Protein AF-A0A9N9YGU8-F1 (afdb_monomer_lite)

Radius of gyration: 18.92 Å; chains: 1; bounding box: 46×40×53 Å

Organism: NCBI:txid160324

Foldseek 3Di:
DAWDAWPAADPFFTWTWDDDPNDTWIKTWGLDQDQDDPPDHNQLVLLQVLQVLLVLQQVLLVPDPFFQWADQDDQDLVSLQLLSCSSPPVNVVPRPCPPPVPTDTHNHRFDAWHWPFKDKDQCQSVVVPVPHPWDWDDDPPDIGTDDHRDITMMTIIGDDDQDLDDQPLVSLLSNLSVCLRNQKAQQPPDPVQDGSSHGNRSSSIDGSPHPPRDSVRRDRDNQCPVVSSVVSD

Structure (mmCIF, N/CA/C/O backbone):
data_AF-A0A9N9YGU8-F1
#
_entry.id   AF-A0A9N9YGU8-F1
#
loop_
_atom_site.group_PDB
_atom_site.id
_atom_site.type_symbol
_atom_site.label_atom_id
_atom_site.label_alt_id
_atom_site.label_comp_id
_atom_site.label_asym_id
_atom_site.label_entity_id
_atom_site.label_seq_id
_atom_site.pdbx_PDB_ins_code
_atom_site.Cartn_x
_atom_site.Cartn_y
_atom_site.Cartn_z
_atom_site.occupancy
_atom_site.B_iso_or_equiv
_atom_site.auth_seq_id
_atom_site.auth_comp_id
_atom_site.auth_asym_id
_atom_site.auth_atom_id
_atom_site.pdbx_PDB_model_num
ATOM 1 N N . MET A 1 1 ? 15.783 -15.081 -11.469 1.00 86.12 1 MET A N 1
ATOM 2 C CA . MET A 1 1 ? 14.719 -14.145 -11.870 1.00 86.12 1 MET A CA 1
ATOM 3 C C . MET A 1 1 ? 14.849 -13.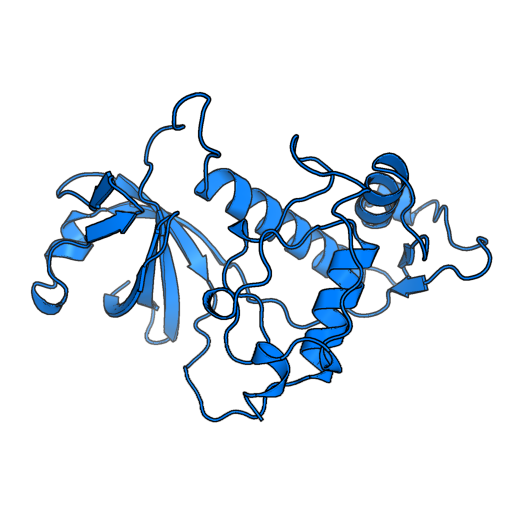941 -13.362 1.00 86.12 1 MET A C 1
ATOM 5 O O . MET A 1 1 ? 15.954 -13.651 -13.805 1.00 86.12 1 MET A O 1
ATOM 9 N N . ILE A 1 2 ? 13.769 -14.162 -14.098 1.00 88.69 2 ILE A N 1
ATOM 10 C CA . ILE A 1 2 ? 13.675 -13.976 -15.548 1.00 88.69 2 ILE A CA 1
ATOM 11 C C . ILE A 1 2 ? 12.650 -12.871 -15.780 1.00 88.69 2 ILE A C 1
ATOM 13 O O . ILE A 1 2 ? 11.591 -12.913 -15.161 1.00 88.69 2 ILE A O 1
ATOM 17 N N . PHE A 1 3 ? 12.964 -11.887 -16.616 1.00 88.38 3 PHE A N 1
ATOM 18 C CA . PHE A 1 3 ? 12.008 -10.857 -17.013 1.00 88.38 3 PHE A CA 1
ATOM 19 C C . PHE A 1 3 ? 11.116 -11.393 -18.134 1.00 88.38 3 PHE A C 1
ATOM 21 O O . PHE A 1 3 ? 11.623 -12.021 -19.056 1.00 88.38 3 PHE A O 1
ATOM 28 N N . GLU A 1 4 ? 9.802 -11.193 -18.031 1.00 88.62 4 GLU A N 1
ATOM 29 C CA . GLU A 1 4 ? 8.840 -11.737 -19.001 1.00 88.62 4 GLU A CA 1
ATOM 30 C C . GLU A 1 4 ? 8.158 -10.641 -19.823 1.00 88.62 4 GLU A C 1
ATOM 32 O O . GLU A 1 4 ? 8.126 -10.716 -21.050 1.00 88.62 4 GLU A O 1
ATOM 37 N N . GLU A 1 5 ? 7.614 -9.623 -19.155 1.00 88.94 5 GLU A N 1
ATOM 38 C CA . GLU A 1 5 ? 6.884 -8.522 -19.792 1.00 88.94 5 GLU A CA 1
ATOM 39 C C . GLU A 1 5 ? 6.964 -7.241 -18.952 1.00 88.94 5 GLU A C 1
ATOM 41 O O . GLU A 1 5 ? 7.085 -7.287 -17.727 1.00 88.94 5 GLU A O 1
ATOM 46 N N . ARG A 1 6 ? 6.863 -6.082 -19.608 1.00 89.06 6 ARG A N 1
ATOM 47 C CA . ARG A 1 6 ? 6.619 -4.795 -18.945 1.00 89.06 6 ARG A CA 1
ATOM 48 C C . ARG A 1 6 ? 5.116 -4.650 -18.731 1.00 89.06 6 ARG A C 1
ATOM 50 O O . ARG A 1 6 ? 4.361 -4.696 -19.696 1.00 89.06 6 ARG A O 1
ATOM 57 N N . LEU A 1 7 ? 4.706 -4.463 -17.481 1.00 88.75 7 LEU A N 1
ATOM 58 C CA . LEU A 1 7 ? 3.302 -4.332 -17.082 1.00 88.75 7 LEU A CA 1
ATOM 59 C C . LEU A 1 7 ? 2.819 -2.883 -17.132 1.00 88.75 7 LEU A C 1
ATOM 61 O O . LEU A 1 7 ? 1.654 -2.635 -17.421 1.00 88.75 7 LEU A O 1
ATOM 65 N N . GLY A 1 8 ? 3.711 -1.930 -16.874 1.00 87.38 8 GLY A N 1
ATOM 66 C CA . GLY A 1 8 ? 3.385 -0.511 -16.895 1.00 87.38 8 GLY A CA 1
ATOM 67 C C . GLY A 1 8 ? 4.522 0.338 -16.355 1.00 87.38 8 GLY A C 1
ATOM 68 O O . GLY A 1 8 ? 5.548 -0.177 -15.911 1.00 87.38 8 GLY A O 1
ATOM 69 N N . ASP A 1 9 ? 4.341 1.646 -16.414 1.00 87.00 9 ASP A N 1
ATOM 70 C CA . ASP A 1 9 ? 5.252 2.641 -15.869 1.00 87.00 9 ASP A CA 1
ATOM 71 C C . ASP A 1 9 ? 4.469 3.834 -15.342 1.00 87.00 9 ASP A C 1
ATOM 73 O O . ASP A 1 9 ? 3.419 4.187 -15.876 1.00 87.00 9 ASP A O 1
ATOM 77 N N . GLY A 1 10 ? 5.008 4.446 -14.296 1.00 83.75 10 GLY A N 1
ATOM 78 C CA . GLY A 1 10 ? 4.413 5.586 -13.627 1.00 83.75 10 GLY A CA 1
ATOM 79 C C . GLY A 1 10 ? 5.453 6.631 -13.247 1.00 83.75 10 GLY A C 1
ATOM 80 O O . GLY A 1 10 ? 6.594 6.637 -13.720 1.00 83.75 10 GLY A O 1
ATOM 81 N N . ILE A 1 11 ? 5.035 7.535 -12.365 1.00 85.62 11 ILE A N 1
ATOM 82 C CA . ILE A 1 11 ? 5.883 8.611 -11.838 1.00 85.62 11 ILE A CA 1
ATOM 83 C C . ILE A 1 11 ? 7.076 8.054 -11.055 1.00 85.62 11 ILE A C 1
ATOM 85 O O . ILE A 1 11 ? 8.158 8.636 -11.133 1.00 85.62 11 ILE A O 1
ATOM 89 N N . ASP A 1 12 ? 6.879 6.922 -10.380 1.00 89.44 12 ASP A N 1
ATOM 90 C CA . ASP A 1 12 ? 7.791 6.386 -9.367 1.00 89.44 12 ASP A CA 1
ATOM 91 C C . ASP A 1 12 ? 8.705 5.275 -9.888 1.00 89.44 12 ASP A C 1
ATOM 93 O O . ASP A 1 12 ? 9.880 5.195 -9.511 1.00 89.44 12 ASP A O 1
ATOM 97 N N . GLY A 1 13 ? 8.205 4.468 -10.821 1.00 91.00 13 GLY A N 1
ATOM 98 C CA . GLY A 1 13 ? 8.963 3.364 -11.384 1.00 91.00 13 GLY A CA 1
ATOM 99 C C . GLY A 1 13 ? 8.340 2.738 -12.622 1.00 91.00 13 GLY A C 1
ATOM 100 O O . GLY A 1 13 ? 7.392 3.246 -13.227 1.00 91.00 13 GLY A O 1
ATOM 101 N N . VAL A 1 14 ? 8.917 1.606 -13.004 1.00 90.69 14 VAL A N 1
ATOM 102 C CA . VAL A 1 14 ? 8.413 0.698 -14.034 1.00 90.69 14 VAL A CA 1
ATOM 103 C C . VAL A 1 14 ? 8.180 -0.669 -13.418 1.00 90.69 14 VAL A C 1
ATOM 105 O O . VAL A 1 14 ? 9.018 -1.187 -12.679 1.00 90.69 14 VAL A O 1
ATOM 108 N N . VAL A 1 15 ? 7.049 -1.275 -13.755 1.00 92.38 15 VAL A N 1
ATOM 109 C CA . VAL A 1 15 ? 6.658 -2.585 -13.252 1.00 92.38 15 VAL A CA 1
ATOM 110 C C . VAL A 1 15 ? 6.866 -3.627 -14.341 1.00 92.38 15 VAL A C 1
ATOM 112 O O . VAL A 1 15 ? 6.386 -3.490 -15.468 1.00 92.38 15 VAL A O 1
ATOM 115 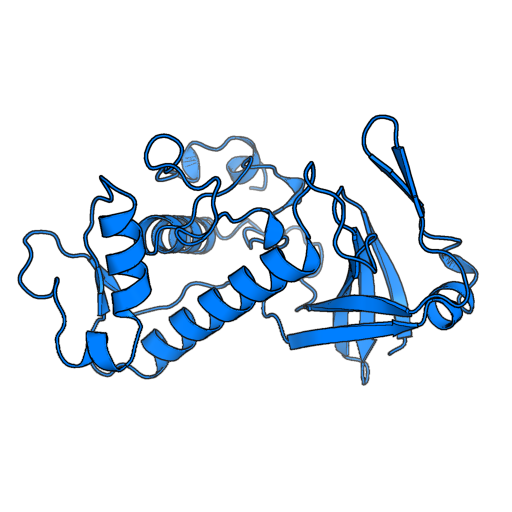N N . PHE A 1 16 ? 7.556 -4.704 -13.989 1.00 92.44 16 PHE A N 1
ATOM 116 C CA . PHE A 1 16 ? 7.763 -5.872 -14.833 1.00 92.44 16 PHE A CA 1
ATOM 117 C C . PHE A 1 16 ? 7.077 -7.086 -14.235 1.00 92.44 16 PHE A C 1
ATOM 119 O O . PHE A 1 16 ? 7.074 -7.268 -13.020 1.00 92.44 16 PHE A O 1
ATOM 126 N N . LYS A 1 17 ? 6.584 -7.983 -15.078 1.00 93.88 17 LYS A N 1
ATOM 127 C CA . LYS A 1 17 ? 6.378 -9.365 -14.672 1.00 93.88 17 LYS A CA 1
ATOM 128 C C . LYS A 1 17 ? 7.709 -10.085 -14.732 1.00 93.88 17 LYS A C 1
ATOM 130 O O . LYS A 1 17 ? 8.437 -10.009 -15.727 1.00 93.88 17 LYS A O 1
ATOM 135 N N . VAL A 1 18 ? 8.010 -10.807 -13.667 1.00 93.00 18 VAL A N 1
ATOM 136 C CA . VAL A 1 18 ? 9.206 -11.629 -13.566 1.00 93.00 18 VAL A CA 1
ATOM 137 C C . VAL A 1 18 ? 8.849 -13.022 -13.083 1.00 93.00 18 VAL A C 1
ATOM 139 O O . VAL A 1 18 ? 7.923 -13.200 -12.297 1.00 93.00 18 VAL A O 1
ATOM 142 N N . SER A 1 19 ? 9.624 -14.010 -13.505 1.00 93.81 19 SER A N 1
ATOM 143 C CA . SER A 1 19 ? 9.516 -15.380 -13.023 1.00 93.81 19 SER A CA 1
ATOM 144 C C . SER A 1 19 ? 10.679 -15.739 -12.107 1.00 93.81 19 SER A C 1
ATOM 146 O O . SER A 1 19 ? 11.858 -15.496 -12.404 1.00 93.81 19 SER A O 1
ATOM 148 N N . ILE A 1 20 ? 10.350 -16.310 -10.951 1.00 93.69 20 ILE A N 1
ATOM 149 C CA . ILE A 1 20 ? 11.303 -16.844 -9.978 1.00 93.69 20 ILE A CA 1
ATOM 150 C C . ILE A 1 20 ? 10.865 -18.273 -9.683 1.00 93.69 20 ILE A C 1
ATOM 152 O O . ILE A 1 20 ? 9.751 -18.497 -9.222 1.00 93.69 20 ILE A O 1
ATOM 156 N N . ASN A 1 21 ? 11.731 -19.249 -9.973 1.00 94.56 21 ASN A N 1
ATOM 157 C CA . ASN A 1 21 ? 11.412 -20.677 -9.845 1.00 94.56 21 ASN A CA 1
ATOM 158 C C . ASN A 1 21 ? 10.106 -21.071 -10.568 1.00 94.56 21 ASN A C 1
ATOM 160 O O . ASN A 1 21 ? 9.326 -21.867 -10.056 1.00 94.56 21 ASN A O 1
ATOM 164 N N . SER A 1 22 ? 9.874 -20.504 -11.758 1.00 93.25 22 SER A N 1
ATOM 165 C CA . SER A 1 22 ? 8.670 -20.702 -12.587 1.00 93.25 22 SER A CA 1
ATOM 166 C C . SER A 1 22 ? 7.367 -20.109 -12.031 1.00 93.25 22 SER A C 1
ATOM 168 O O . SER A 1 22 ? 6.321 -20.284 -12.650 1.00 93.25 22 SER A O 1
ATOM 170 N N . ALA A 1 23 ? 7.404 -19.399 -10.900 1.00 96.06 23 ALA A N 1
ATOM 171 C CA . ALA A 1 23 ? 6.253 -18.674 -10.369 1.00 96.06 23 ALA A CA 1
ATOM 172 C C . ALA A 1 23 ? 6.297 -17.192 -10.795 1.00 96.06 23 ALA A C 1
ATOM 174 O O . ALA A 1 23 ? 7.381 -16.597 -10.766 1.00 96.06 23 ALA A O 1
ATOM 175 N N . PRO A 1 24 ? 5.154 -16.589 -11.184 1.00 96.75 24 PRO A N 1
ATOM 176 C CA . PRO A 1 24 ? 5.096 -15.199 -11.613 1.00 96.75 24 PRO A CA 1
ATOM 177 C C . PRO A 1 24 ? 5.032 -14.233 -10.425 1.00 96.75 24 PRO A C 1
ATOM 179 O O . PRO A 1 24 ? 4.313 -14.445 -9.448 1.00 96.75 24 PRO A O 1
ATOM 182 N N . TYR A 1 25 ? 5.745 -13.124 -10.564 1.00 97.12 25 TYR A N 1
ATOM 183 C CA . TYR A 1 25 ? 5.790 -12.005 -9.635 1.00 97.12 25 TYR A CA 1
ATOM 184 C C . TYR A 1 25 ? 5.760 -10.702 -10.417 1.00 97.12 25 TYR A C 1
ATOM 186 O O . TYR A 1 25 ? 6.047 -10.669 -11.613 1.00 97.12 25 TYR A O 1
ATOM 194 N N . ALA A 1 26 ? 5.432 -9.624 -9.729 1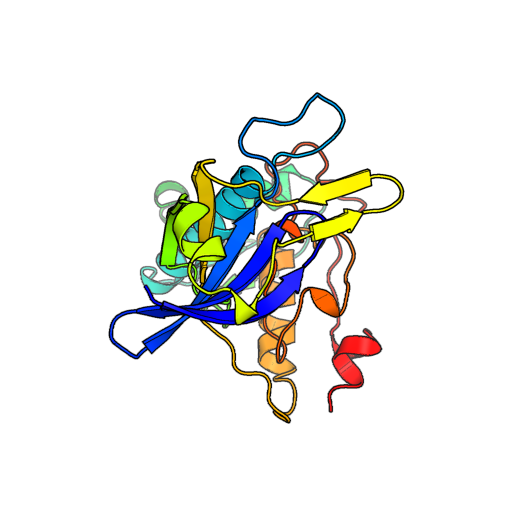.00 96.00 26 ALA A N 1
ATOM 195 C CA . ALA A 1 26 ? 5.569 -8.290 -10.271 1.00 96.00 26 ALA A CA 1
ATOM 196 C C . ALA A 1 26 ? 6.725 -7.593 -9.558 1.00 96.00 26 ALA A C 1
ATOM 198 O O . ALA A 1 26 ? 6.772 -7.552 -8.333 1.00 96.00 26 ALA A O 1
ATOM 199 N N . LEU A 1 27 ? 7.675 -7.089 -10.330 1.00 95.38 27 LEU A N 1
ATOM 200 C CA . LEU A 1 27 ? 8.840 -6.370 -9.853 1.00 95.38 27 LEU A CA 1
ATOM 201 C C . LEU A 1 27 ? 8.700 -4.910 -10.255 1.00 95.38 27 LEU A C 1
ATOM 203 O O . LEU A 1 27 ? 8.773 -4.589 -11.439 1.00 95.38 27 LEU A O 1
ATOM 207 N N . GLU A 1 28 ? 8.537 -4.040 -9.275 1.00 95.25 28 GLU A N 1
ATOM 208 C CA . GLU A 1 28 ? 8.586 -2.602 -9.492 1.00 95.25 28 GLU A CA 1
ATOM 209 C C . GLU A 1 28 ? 10.011 -2.105 -9.304 1.00 95.25 28 GLU A C 1
ATOM 211 O O . GLU A 1 28 ? 10.614 -2.351 -8.263 1.00 95.25 28 GLU A O 1
ATOM 216 N N . VAL A 1 29 ? 10.561 -1.456 -10.327 1.00 93.81 29 VAL A N 1
ATOM 217 C CA . VAL A 1 29 ? 11.906 -0.879 -10.329 1.00 93.81 29 VAL A CA 1
ATOM 218 C C . VAL A 1 29 ? 11.771 0.637 -10.338 1.00 93.81 29 VAL A C 1
ATOM 220 O O . VAL A 1 29 ? 11.199 1.205 -11.268 1.00 93.81 29 VAL A O 1
ATOM 223 N N . PHE A 1 30 ? 12.308 1.285 -9.310 1.00 93.62 30 PHE A N 1
ATOM 224 C CA . PHE A 1 30 ? 12.144 2.720 -9.087 1.00 93.62 30 PHE A CA 1
ATOM 225 C C . PHE A 1 30 ? 13.129 3.534 -9.922 1.00 93.62 30 PHE A C 1
ATOM 227 O O . PHE A 1 30 ? 14.258 3.100 -10.152 1.00 93.62 30 PHE A O 1
ATOM 234 N N . TRP A 1 31 ? 12.727 4.729 -10.362 1.00 90.94 31 TRP A N 1
ATOM 235 C CA . TRP A 1 31 ? 13.596 5.597 -11.167 1.00 90.94 31 TRP A CA 1
ATOM 236 C C . TRP A 1 31 ? 14.747 6.209 -10.364 1.00 90.94 31 TRP A C 1
ATOM 238 O O . TRP A 1 31 ? 15.834 6.417 -10.906 1.00 90.94 31 TRP A O 1
ATOM 248 N N . ASP A 1 32 ? 14.492 6.526 -9.095 1.00 90.12 32 ASP A N 1
ATOM 249 C CA . ASP A 1 32 ? 15.411 7.249 -8.221 1.00 90.12 32 ASP A CA 1
ATOM 250 C C . ASP A 1 32 ? 16.279 6.271 -7.411 1.00 90.12 32 ASP A C 1
ATOM 252 O O . ASP A 1 32 ? 15.781 5.470 -6.619 1.00 90.12 32 ASP A O 1
ATOM 256 N N . VAL A 1 33 ? 17.599 6.333 -7.620 1.00 89.62 33 VAL A N 1
ATOM 257 C CA . VAL A 1 33 ? 18.604 5.539 -6.876 1.00 89.62 33 VAL A CA 1
ATOM 258 C C . VAL A 1 33 ? 19.203 6.291 -5.690 1.00 89.62 33 VAL A C 1
ATOM 260 O O . VAL A 1 33 ? 19.790 5.691 -4.790 1.00 89.62 33 VAL A O 1
ATOM 263 N N . GLU A 1 34 ? 19.039 7.607 -5.686 1.00 88.69 34 GLU A N 1
ATOM 264 C CA . GLU A 1 34 ? 19.405 8.501 -4.598 1.00 88.69 34 GLU A CA 1
ATOM 265 C C . GLU A 1 34 ? 18.144 9.182 -4.077 1.00 88.69 34 GLU A C 1
ATOM 267 O O . GLU A 1 34 ? 17.139 9.278 -4.783 1.00 88.69 34 GLU A O 1
ATOM 272 N N . ILE A 1 35 ? 18.203 9.663 -2.835 1.00 87.56 35 ILE A N 1
ATOM 273 C CA . ILE A 1 35 ? 17.117 10.458 -2.265 1.00 87.56 35 ILE A CA 1
ATOM 274 C C . ILE A 1 35 ? 16.974 11.708 -3.139 1.00 87.56 35 ILE A C 1
ATOM 276 O O . ILE A 1 35 ? 17.934 12.479 -3.247 1.00 87.56 35 ILE A O 1
ATOM 280 N N . PRO A 1 36 ? 15.816 11.918 -3.780 1.00 82.69 36 PRO A N 1
ATOM 281 C CA . PRO A 1 36 ? 15.645 13.067 -4.638 1.00 82.69 36 PRO A CA 1
ATOM 282 C C . PRO A 1 36 ? 15.606 14.345 -3.785 1.00 82.69 36 PRO A C 1
ATOM 284 O O . PRO A 1 36 ? 15.370 14.307 -2.576 1.00 82.69 36 PRO A O 1
ATOM 287 N N . GLY A 1 37 ? 15.890 15.493 -4.401 1.00 76.94 37 GLY A N 1
ATOM 288 C CA . GLY A 1 37 ? 15.943 16.771 -3.684 1.00 76.94 37 GLY A CA 1
ATOM 289 C C . GLY A 1 37 ? 14.612 17.160 -3.021 1.00 76.94 37 GLY A C 1
ATOM 290 O O . GLY A 1 37 ? 13.579 16.534 -3.235 1.00 76.94 37 GLY A O 1
ATOM 291 N N . GLU A 1 38 ? 14.618 18.268 -2.274 1.00 64.81 38 GLU A N 1
ATOM 292 C CA . GLU A 1 38 ? 13.535 18.725 -1.373 1.00 64.81 38 GLU A CA 1
ATOM 293 C C . GLU A 1 38 ? 12.116 18.843 -1.978 1.00 64.81 38 GLU A C 1
ATOM 295 O O . GLU A 1 38 ? 11.156 19.085 -1.251 1.00 64.81 38 GLU A O 1
ATOM 300 N N . ARG A 1 39 ? 11.953 18.722 -3.301 1.00 57.97 39 ARG A N 1
ATOM 301 C CA . ARG A 1 39 ? 10.683 18.950 -4.012 1.00 57.97 39 ARG A CA 1
ATOM 302 C C . ARG A 1 39 ? 9.893 17.687 -4.346 1.00 57.97 39 ARG A C 1
ATOM 304 O O . ARG A 1 39 ? 8.796 17.809 -4.884 1.00 57.97 39 ARG A O 1
ATOM 311 N N . THR A 1 40 ? 10.424 16.504 -4.064 1.00 70.56 40 THR A N 1
ATOM 312 C CA . THR A 1 40 ? 9.789 15.225 -4.416 1.00 70.56 40 THR A CA 1
ATOM 313 C C . THR A 1 40 ? 9.978 14.218 -3.290 1.00 70.56 40 THR A C 1
ATOM 315 O O . THR A 1 40 ? 11.035 14.188 -2.665 1.00 70.56 40 THR A O 1
ATOM 318 N N . TYR A 1 41 ? 8.968 13.388 -3.027 1.00 85.56 41 TYR A N 1
ATOM 319 C CA . TYR A 1 41 ? 9.116 12.292 -2.070 1.00 85.56 41 TYR A CA 1
ATOM 320 C C . TYR A 1 41 ? 10.030 11.201 -2.638 1.00 85.56 41 TYR A C 1
ATOM 322 O O . TYR A 1 41 ? 10.207 11.086 -3.850 1.00 85.56 41 TYR A O 1
ATOM 330 N N . TYR A 1 42 ? 10.612 10.390 -1.754 1.00 90.75 42 TYR A N 1
ATOM 331 C CA . TYR A 1 42 ? 11.405 9.235 -2.155 1.00 90.75 42 TYR A CA 1
ATOM 332 C C . TYR A 1 42 ? 10.498 8.003 -2.263 1.00 90.75 42 TYR A C 1
ATOM 334 O O . TYR A 1 42 ? 10.135 7.404 -1.249 1.00 90.75 42 TYR A O 1
ATOM 342 N N . ALA A 1 43 ? 10.095 7.656 -3.489 1.00 91.62 43 ALA A N 1
ATOM 343 C CA . ALA A 1 43 ? 9.033 6.680 -3.748 1.00 91.62 43 ALA A CA 1
ATOM 344 C C . ALA A 1 43 ? 9.279 5.307 -3.116 1.00 91.62 43 ALA A C 1
ATOM 346 O O . ALA A 1 43 ? 8.453 4.837 -2.337 1.00 91.62 43 ALA A O 1
ATOM 347 N N . ILE A 1 44 ? 10.463 4.727 -3.334 1.00 94.19 44 ILE A N 1
ATOM 348 C CA . ILE A 1 44 ? 10.841 3.443 -2.728 1.00 94.19 44 ILE A CA 1
ATOM 349 C C . ILE A 1 44 ? 10.703 3.463 -1.199 1.00 94.19 44 ILE A C 1
ATOM 351 O O . ILE A 1 44 ? 10.235 2.490 -0.610 1.00 94.19 44 ILE A O 1
ATOM 355 N N . GLN A 1 45 ? 11.080 4.561 -0.536 1.00 93.56 45 GLN A N 1
ATOM 356 C CA . GLN A 1 45 ? 10.980 4.672 0.920 1.00 93.56 45 GLN A CA 1
ATOM 357 C C . GLN A 1 45 ? 9.522 4.692 1.377 1.00 93.56 45 GLN A C 1
ATOM 359 O O . GLN A 1 45 ? 9.166 3.948 2.293 1.00 93.56 45 GLN A O 1
ATOM 364 N N . LYS A 1 46 ? 8.694 5.521 0.735 1.00 93.06 46 LYS A N 1
ATOM 365 C CA . LYS A 1 46 ? 7.258 5.633 1.017 1.00 93.06 46 LYS A CA 1
ATOM 366 C C . LYS A 1 46 ? 6.558 4.286 0.834 1.00 93.06 46 LYS A C 1
ATOM 368 O O . LYS A 1 46 ? 5.878 3.803 1.737 1.00 93.06 46 LYS A O 1
ATOM 373 N N . GLU A 1 47 ? 6.817 3.627 -0.286 1.00 94.56 47 GLU A N 1
ATOM 374 C CA . GLU A 1 47 ? 6.238 2.334 -0.630 1.00 94.56 47 GLU A CA 1
ATOM 375 C C . GLU A 1 47 ? 6.693 1.203 0.312 1.00 94.56 47 GLU A C 1
ATOM 377 O O . GLU A 1 47 ? 5.870 0.394 0.759 1.00 94.56 47 GLU A O 1
ATOM 382 N N . CYS A 1 48 ? 7.974 1.184 0.707 1.00 95.25 48 CYS A N 1
ATOM 383 C CA . CYS A 1 48 ? 8.479 0.269 1.737 1.00 95.25 48 CYS A CA 1
ATOM 384 C C . CYS A 1 48 ? 7.768 0.481 3.076 1.00 95.25 48 CYS A C 1
ATOM 386 O O . CYS A 1 48 ? 7.357 -0.489 3.714 1.00 95.25 48 CYS A O 1
ATOM 388 N N . TRP A 1 49 ? 7.623 1.735 3.514 1.00 94.69 49 TRP A N 1
ATOM 389 C CA . TRP A 1 49 ? 6.972 2.065 4.781 1.00 94.69 49 TRP A CA 1
ATOM 390 C C . TRP A 1 49 ? 5.505 1.654 4.798 1.00 94.69 49 TRP A C 1
ATOM 392 O O . TRP A 1 49 ? 5.076 0.991 5.744 1.00 94.69 49 TRP A O 1
ATOM 402 N N . ASN A 1 50 ? 4.758 1.976 3.745 1.00 95.69 50 ASN A N 1
ATOM 403 C CA . ASN A 1 50 ? 3.345 1.624 3.644 1.00 95.69 50 ASN A CA 1
ATOM 404 C C . ASN A 1 50 ? 3.151 0.104 3.591 1.00 95.69 50 ASN A C 1
ATOM 406 O O . ASN A 1 50 ? 2.338 -0.440 4.342 1.00 95.69 50 ASN A O 1
ATOM 410 N N . SER A 1 51 ? 3.964 -0.597 2.792 1.00 96.25 51 SER A N 1
ATOM 411 C CA . SER A 1 51 ? 3.935 -2.062 2.706 1.00 96.25 51 SER A CA 1
ATOM 412 C C . SER A 1 51 ? 4.243 -2.719 4.054 1.00 96.25 51 SER A C 1
ATOM 414 O O . SER A 1 51 ? 3.503 -3.598 4.500 1.00 96.25 51 SER A O 1
ATOM 416 N N . ALA A 1 52 ? 5.302 -2.273 4.737 1.00 96.12 52 ALA A N 1
ATOM 417 C CA . ALA A 1 52 ? 5.688 -2.806 6.040 1.00 96.12 52 ALA A CA 1
ATOM 418 C C . ALA A 1 52 ? 4.609 -2.546 7.101 1.00 96.12 52 ALA A C 1
ATOM 420 O O . ALA A 1 52 ? 4.266 -3.445 7.868 1.00 96.12 52 ALA A O 1
ATOM 421 N N . LEU A 1 53 ? 4.027 -1.343 7.124 1.00 96.31 53 LEU A N 1
ATOM 422 C CA . LEU A 1 53 ? 2.982 -0.990 8.079 1.00 96.31 53 LEU A CA 1
ATOM 423 C C . LEU A 1 53 ? 1.713 -1.833 7.873 1.00 96.31 53 LEU A C 1
ATOM 425 O O . LEU A 1 53 ? 1.171 -2.361 8.845 1.00 96.31 53 LEU A O 1
ATOM 429 N N . LEU A 1 54 ? 1.277 -2.038 6.626 1.00 96.88 54 LEU A N 1
ATOM 430 C CA . LEU A 1 54 ? 0.146 -2.920 6.313 1.00 96.88 54 LEU A CA 1
ATOM 431 C C . LEU A 1 54 ? 0.425 -4.378 6.700 1.00 96.88 54 LEU A C 1
ATOM 433 O O . LEU A 1 54 ? -0.446 -5.038 7.267 1.00 96.88 54 LEU A O 1
ATOM 437 N N . GLN A 1 55 ? 1.643 -4.876 6.468 1.00 96.75 55 GLN A N 1
ATOM 438 C CA . GLN A 1 55 ? 2.043 -6.217 6.909 1.00 96.75 55 GLN A CA 1
ATOM 439 C C . GLN A 1 55 ? 2.030 -6.355 8.433 1.00 96.75 55 GLN A C 1
ATOM 441 O O . GLN A 1 55 ? 1.559 -7.369 8.948 1.00 96.75 55 GLN A O 1
ATOM 446 N N . MET A 1 56 ? 2.499 -5.340 9.164 1.00 97.00 56 MET A N 1
ATOM 447 C CA . MET A 1 56 ? 2.449 -5.319 10.628 1.00 97.00 56 MET A CA 1
ATOM 448 C C . MET A 1 56 ? 1.009 -5.310 11.150 1.00 97.00 56 MET A C 1
ATOM 450 O O . MET A 1 56 ? 0.706 -6.039 12.093 1.00 97.00 56 MET A O 1
ATOM 454 N N . ILE A 1 57 ? 0.116 -4.536 10.526 1.00 97.88 57 ILE A N 1
ATOM 455 C CA . ILE A 1 57 ? -1.320 -4.516 10.847 1.00 97.88 57 ILE A CA 1
ATOM 456 C C . ILE A 1 57 ? -1.936 -5.901 10.612 1.00 97.88 57 ILE A C 1
ATOM 458 O O . ILE A 1 57 ? -2.566 -6.451 11.516 1.00 97.88 57 ILE A O 1
ATOM 462 N N . GLY A 1 58 ? -1.707 -6.499 9.439 1.00 97.88 58 GLY A N 1
ATOM 463 C CA . GLY A 1 58 ? -2.212 -7.834 9.111 1.00 97.88 58 GLY A CA 1
ATOM 464 C C . GLY A 1 58 ? -1.698 -8.915 10.067 1.00 97.88 58 GLY A C 1
ATOM 465 O O . GLY A 1 58 ? -2.479 -9.733 10.552 1.00 97.88 58 GLY A O 1
ATOM 466 N N . ALA A 1 59 ? -0.407 -8.881 10.411 1.00 97.69 59 ALA A N 1
ATOM 467 C CA . ALA A 1 59 ? 0.186 -9.796 11.385 1.00 97.69 59 ALA A CA 1
ATOM 468 C C . ALA A 1 59 ? -0.402 -9.608 12.791 1.00 97.69 59 ALA A C 1
ATOM 470 O O . ALA A 1 59 ? -0.704 -10.592 13.464 1.00 97.69 59 ALA A O 1
ATOM 471 N N . ALA A 1 60 ? -0.607 -8.362 13.225 1.00 98.19 60 ALA A N 1
ATOM 472 C CA . ALA A 1 60 ? -1.215 -8.061 14.515 1.00 98.19 60 ALA A CA 1
ATOM 473 C C . ALA A 1 60 ? -2.650 -8.591 14.613 1.00 98.19 60 ALA A C 1
ATOM 475 O O . ALA A 1 60 ? -3.006 -9.138 15.651 1.00 98.19 60 ALA A O 1
ATOM 476 N N . ILE A 1 61 ? -3.448 -8.471 13.545 1.00 97.94 61 ILE A N 1
ATOM 477 C CA . ILE A 1 61 ? -4.806 -9.032 13.483 1.00 97.94 61 ILE A CA 1
ATOM 478 C C . ILE A 1 61 ? -4.751 -10.560 13.559 1.00 97.94 61 ILE A C 1
ATOM 480 O O . ILE A 1 61 ? -5.434 -11.148 14.389 1.00 97.94 61 ILE A O 1
ATOM 484 N N . ALA A 1 62 ? -3.901 -11.200 12.750 1.00 97.12 62 ALA A N 1
ATOM 485 C CA . ALA A 1 62 ? -3.790 -12.660 12.704 1.00 97.12 62 ALA A CA 1
ATOM 486 C C . ALA A 1 62 ? -3.314 -13.288 14.028 1.00 97.12 62 ALA A C 1
ATOM 488 O O . ALA A 1 62 ? -3.647 -14.431 14.323 1.00 97.12 62 ALA A O 1
ATOM 489 N N . GLN A 1 63 ? -2.523 -12.556 14.816 1.00 96.25 63 GLN A N 1
ATOM 490 C CA . GLN A 1 63 ? -2.003 -13.004 16.113 1.00 96.25 63 GLN A CA 1
ATOM 491 C C . GLN A 1 63 ? -2.914 -12.647 17.294 1.00 96.25 63 GLN A C 1
ATOM 493 O O . GLN A 1 63 ? -2.617 -13.033 18.424 1.00 96.25 63 GLN A O 1
ATOM 498 N N . SER A 1 64 ? -3.968 -11.860 17.077 1.00 94.94 64 SER A N 1
ATOM 499 C CA . SER A 1 64 ? -4.837 -11.393 18.155 1.00 94.94 64 SER A CA 1
ATOM 500 C C . SER A 1 64 ? -5.961 -12.393 18.423 1.00 94.94 64 SER A C 1
ATOM 502 O O . SER A 1 64 ? -6.739 -12.710 17.530 1.00 94.94 64 SER A O 1
ATOM 504 N N . GLU A 1 65 ? -6.082 -12.854 19.668 1.00 92.94 65 GLU A N 1
ATOM 505 C CA . GLU A 1 65 ? -7.202 -13.707 20.109 1.00 92.94 65 GLU A CA 1
ATOM 506 C C . GLU A 1 65 ? -8.503 -12.906 20.290 1.00 92.94 65 GLU A C 1
ATOM 508 O O . GLU A 1 65 ? -9.604 -13.432 20.154 1.00 92.94 65 GLU A O 1
ATOM 513 N N . GLU A 1 66 ? -8.368 -11.611 20.579 1.00 94.12 66 GLU A N 1
ATOM 514 C CA . GLU A 1 66 ? -9.467 -10.669 20.775 1.00 94.12 66 GLU A CA 1
ATOM 515 C C . GLU A 1 66 ? -9.492 -9.627 19.646 1.00 94.12 66 GLU A C 1
ATOM 517 O O . GLU A 1 66 ? -8.434 -9.279 19.113 1.00 94.12 66 GLU A O 1
ATOM 522 N N . PRO A 1 67 ? -10.658 -9.043 19.314 1.00 97.00 67 PRO A N 1
ATOM 523 C CA . PRO A 1 67 ? -10.725 -7.966 18.333 1.00 97.00 67 PRO A CA 1
ATOM 524 C C . PRO A 1 67 ? -9.853 -6.762 18.717 1.00 97.00 67 PRO A C 1
ATOM 526 O O . PRO A 1 67 ? -9.806 -6.351 19.883 1.00 97.00 67 PRO A O 1
ATOM 529 N N . ILE A 1 68 ? -9.220 -6.140 17.722 1.00 98.25 68 ILE A N 1
ATOM 530 C CA . ILE A 1 68 ? -8.523 -4.860 17.895 1.00 98.25 68 ILE A CA 1
ATOM 531 C C . ILE A 1 68 ? -9.545 -3.747 17.671 1.00 98.25 68 ILE A C 1
ATOM 533 O O . ILE A 1 68 ? -10.093 -3.604 16.584 1.00 98.25 68 ILE A O 1
ATOM 537 N N . TYR A 1 69 ? -9.831 -2.966 18.709 1.00 98.12 69 TYR A N 1
ATOM 538 C CA . TYR A 1 69 ? -10.860 -1.926 18.656 1.00 98.12 69 TYR A CA 1
ATOM 539 C C . TYR A 1 69 ? -10.270 -0.602 18.182 1.00 98.12 69 TYR A C 1
ATOM 541 O O . TYR A 1 69 ? -9.321 -0.107 18.795 1.00 98.12 69 TYR A O 1
ATOM 549 N N . LEU A 1 70 ? -10.867 -0.005 17.150 1.00 98.25 70 LEU A N 1
ATOM 550 C CA . LEU A 1 70 ? -10.471 1.289 16.591 1.00 98.25 70 LEU A CA 1
ATOM 551 C C . LEU A 1 70 ? -11.517 2.373 16.859 1.00 98.25 70 LEU A C 1
ATOM 553 O O . LEU A 1 70 ? -12.710 2.096 17.020 1.00 98.25 70 LEU A O 1
ATOM 557 N N . LYS A 1 71 ? -11.071 3.633 16.889 1.00 97.31 71 LYS A N 1
ATOM 558 C CA . LYS A 1 71 ? -11.967 4.791 16.912 1.00 97.31 71 LYS A CA 1
ATOM 559 C C . LYS A 1 71 ? -12.676 4.892 15.550 1.00 97.31 71 LYS A C 1
ATOM 561 O O . LYS A 1 71 ? -11.980 4.952 14.540 1.00 97.31 71 LYS A O 1
ATOM 566 N N . PRO A 1 72 ? -14.020 4.960 15.502 1.00 95.19 72 PRO A N 1
ATOM 567 C CA . PRO A 1 72 ? -14.777 4.912 14.245 1.00 95.19 72 PRO A CA 1
ATOM 568 C C . PRO A 1 72 ? -14.620 6.167 13.383 1.00 95.19 72 PRO A C 1
ATOM 570 O O . PRO A 1 72 ? -14.781 6.109 12.172 1.00 95.19 72 PRO A O 1
ATOM 573 N N . LYS A 1 73 ? -14.344 7.316 14.009 1.00 93.75 73 LYS A N 1
ATOM 574 C CA . LYS A 1 73 ? -14.249 8.611 13.338 1.00 93.75 73 LYS A CA 1
ATOM 575 C C . LYS A 1 73 ? -12.911 9.259 13.655 1.00 93.75 73 LYS A C 1
ATOM 577 O O . LYS A 1 73 ? -12.611 9.525 14.821 1.00 93.75 73 LYS A O 1
ATOM 582 N N . ILE A 1 74 ? -12.131 9.528 12.618 1.00 94.12 74 ILE A N 1
ATOM 583 C CA . ILE A 1 74 ? -10.834 10.195 12.723 1.00 94.12 74 ILE A CA 1
ATOM 584 C C . ILE A 1 74 ? -11.050 11.690 12.507 1.00 94.12 74 ILE A C 1
ATOM 586 O O . ILE A 1 74 ? -11.386 12.132 11.413 1.00 94.12 74 ILE A O 1
ATOM 590 N N . GLU A 1 75 ? -10.886 12.477 13.570 1.00 92.94 75 GLU A N 1
ATOM 591 C CA . GLU A 1 75 ? -11.092 13.934 13.533 1.00 92.94 75 GLU A CA 1
ATOM 592 C C . GLU A 1 75 ? -9.765 14.697 13.585 1.00 92.94 75 GLU A C 1
ATOM 594 O O . GLU A 1 75 ? -9.716 15.918 13.442 1.00 92.94 75 GLU A O 1
ATOM 599 N N . SER A 1 76 ? -8.664 13.979 13.802 1.00 94.94 76 SER A N 1
ATOM 600 C CA . SER A 1 76 ? -7.336 14.551 13.933 1.00 94.94 76 SER A CA 1
ATOM 601 C C . SER A 1 76 ? -6.257 13.549 13.545 1.00 94.94 76 SER A C 1
ATOM 603 O O . SER A 1 76 ? -6.451 12.336 13.590 1.00 94.94 76 SER A O 1
ATOM 605 N N . ARG A 1 77 ? -5.058 14.065 13.270 1.00 95.19 77 ARG A N 1
ATOM 606 C CA . ARG A 1 77 ? -3.858 13.244 13.066 1.00 95.19 77 ARG A CA 1
ATOM 607 C C . ARG A 1 77 ? -3.550 12.338 14.250 1.00 95.19 77 ARG A C 1
ATOM 609 O O . ARG A 1 77 ? -3.103 11.212 14.089 1.00 95.19 77 ARG A O 1
ATOM 616 N N . LYS A 1 78 ? -3.820 12.837 15.455 1.00 95.75 78 LYS A N 1
ATOM 617 C CA . LYS A 1 78 ? -3.643 12.091 16.696 1.00 95.75 78 LYS A CA 1
ATOM 618 C C . LYS A 1 78 ? -4.582 10.885 16.762 1.00 95.75 78 LYS A C 1
ATOM 620 O O . LYS A 1 78 ? -4.152 9.832 17.215 1.00 95.75 78 LYS A O 1
ATOM 625 N N . ASP A 1 79 ? -5.822 11.024 16.294 1.00 95.94 79 ASP A N 1
ATOM 626 C CA . ASP A 1 79 ? -6.759 9.900 16.208 1.00 95.94 79 ASP A CA 1
ATOM 627 C C . ASP A 1 79 ? -6.275 8.840 15.218 1.00 95.94 79 ASP A C 1
ATOM 629 O O . ASP A 1 79 ? -6.244 7.665 15.574 1.00 95.94 79 ASP A O 1
ATOM 633 N N . ALA A 1 80 ? -5.833 9.259 14.027 1.00 96.50 80 ALA A N 1
ATOM 634 C CA . ALA A 1 80 ? -5.275 8.364 13.014 1.00 96.50 80 ALA A CA 1
ATOM 635 C C . ALA A 1 80 ? -4.083 7.571 13.575 1.00 96.50 80 ALA A C 1
ATOM 637 O O . ALA A 1 80 ? -4.105 6.344 13.592 1.00 96.50 80 ALA A O 1
ATOM 638 N N . LEU A 1 81 ? -3.106 8.273 14.165 1.00 96.62 81 LEU A N 1
ATOM 639 C CA . LEU A 1 81 ? -1.952 7.659 14.827 1.00 96.62 81 LEU A CA 1
ATOM 640 C C . LEU A 1 81 ? -2.365 6.692 15.940 1.00 96.62 81 LEU A C 1
ATOM 642 O O . LEU A 1 81 ? -1.762 5.634 16.087 1.00 96.62 81 LEU A O 1
ATOM 646 N N . TYR A 1 82 ? -3.384 7.027 16.732 1.00 97.12 82 TYR A N 1
ATOM 647 C CA . TYR A 1 82 ? -3.873 6.148 17.790 1.00 97.12 82 TYR A CA 1
ATOM 648 C C . TYR A 1 82 ? -4.565 4.893 17.269 1.00 97.12 82 TYR A C 1
ATOM 650 O O . TYR A 1 82 ? -4.427 3.845 17.900 1.00 97.12 82 TYR A O 1
ATOM 658 N N . ASN A 1 83 ? -5.266 4.974 16.140 1.00 97.81 83 ASN A N 1
ATOM 659 C CA . ASN A 1 83 ? -5.808 3.792 15.486 1.00 97.81 83 ASN A CA 1
ATOM 660 C C . ASN A 1 83 ? -4.686 2.916 14.919 1.00 97.81 83 ASN A C 1
ATOM 662 O O . ASN A 1 83 ? -4.668 1.721 15.197 1.00 97.81 83 ASN A O 1
ATOM 666 N N . THR A 1 84 ? -3.696 3.488 14.226 1.00 96.25 84 THR A N 1
ATOM 667 C CA . THR A 1 84 ? -2.527 2.726 13.750 1.00 96.25 84 THR A CA 1
ATOM 668 C C . THR A 1 84 ? -1.765 2.073 14.911 1.00 96.25 84 THR A C 1
ATOM 670 O O . THR A 1 84 ? -1.388 0.905 14.852 1.00 96.25 84 THR A O 1
ATOM 673 N N . GLN A 1 85 ? -1.563 2.803 16.011 1.00 96.75 85 GLN A N 1
ATOM 674 C CA . GLN A 1 85 ? -0.867 2.297 17.196 1.00 96.75 85 GLN A CA 1
ATOM 675 C C . GLN A 1 85 ? -1.631 1.187 17.915 1.00 96.75 85 GLN A C 1
ATOM 677 O O . GLN A 1 85 ? -0.999 0.420 18.634 1.00 96.75 85 GLN A O 1
ATOM 682 N N . ALA A 1 86 ? -2.951 1.058 17.735 1.00 97.56 86 ALA A N 1
ATOM 683 C CA . ALA A 1 86 ? -3.734 -0.012 18.355 1.00 97.56 86 ALA A CA 1
ATOM 684 C C . ALA A 1 86 ? -3.248 -1.414 17.941 1.00 97.56 86 ALA A C 1
ATOM 686 O O . ALA A 1 86 ? -3.466 -2.377 18.673 1.00 97.56 86 ALA A O 1
ATOM 687 N N . PHE A 1 87 ? -2.537 -1.514 16.813 1.00 97.38 87 PHE A N 1
ATOM 688 C CA . PHE A 1 87 ? -1.919 -2.740 16.318 1.00 97.38 87 PHE A CA 1
ATOM 689 C C . PHE A 1 87 ? -0.533 -3.018 16.911 1.00 97.38 87 PHE A C 1
ATOM 691 O O . PHE A 1 87 ? 0.009 -4.084 16.652 1.00 97.38 87 PHE A O 1
ATOM 698 N N . CYS A 1 88 ? 0.057 -2.136 17.722 1.00 95.56 88 CYS A N 1
ATOM 699 C CA . CYS A 1 88 ? 1.315 -2.419 18.423 1.00 95.56 88 CYS A CA 1
ATOM 700 C C . CYS A 1 88 ? 1.092 -3.374 19.608 1.00 95.56 88 CYS A C 1
ATOM 702 O O . CYS A 1 88 ? 0.037 -3.353 20.245 1.00 95.56 88 CYS A O 1
ATOM 704 N N . ASN A 1 89 ? 2.103 -4.177 19.954 1.00 94.88 89 ASN A N 1
ATOM 705 C CA . ASN A 1 89 ? 2.007 -5.168 21.033 1.00 94.88 89 ASN A CA 1
ATOM 706 C C . ASN A 1 89 ? 1.608 -4.529 22.376 1.00 94.88 89 ASN A C 1
ATOM 708 O O . ASN A 1 89 ? 0.728 -5.031 23.074 1.00 94.88 89 ASN A O 1
ATOM 712 N N . GLU A 1 90 ? 2.209 -3.390 22.712 1.00 93.88 90 GLU A N 1
ATOM 713 C CA . GLU A 1 90 ? 1.969 -2.634 23.943 1.00 93.88 90 GLU A CA 1
ATOM 714 C C . GLU A 1 90 ? 0.544 -2.072 24.000 1.00 93.88 90 GLU A C 1
ATOM 716 O O . GLU A 1 90 ? -0.082 -2.043 25.062 1.00 93.88 90 GLU A O 1
ATOM 721 N N . ALA A 1 91 ? 0.012 -1.633 22.858 1.00 93.94 91 ALA A N 1
ATOM 722 C CA . ALA A 1 91 ? -1.332 -1.075 22.774 1.00 93.94 91 ALA A CA 1
ATOM 723 C C . ALA A 1 91 ? -2.410 -2.164 22.841 1.00 93.94 91 ALA A C 1
ATOM 725 O O . ALA A 1 91 ? -3.438 -1.954 23.487 1.00 93.94 91 ALA A O 1
ATOM 726 N N . ARG A 1 92 ? -2.166 -3.347 22.256 1.00 93.62 92 ARG A N 1
ATOM 727 C CA . ARG A 1 92 ? -3.094 -4.489 22.345 1.00 93.62 92 ARG A CA 1
ATOM 728 C C . ARG A 1 92 ? -3.274 -4.988 23.782 1.00 93.62 92 ARG A C 1
ATO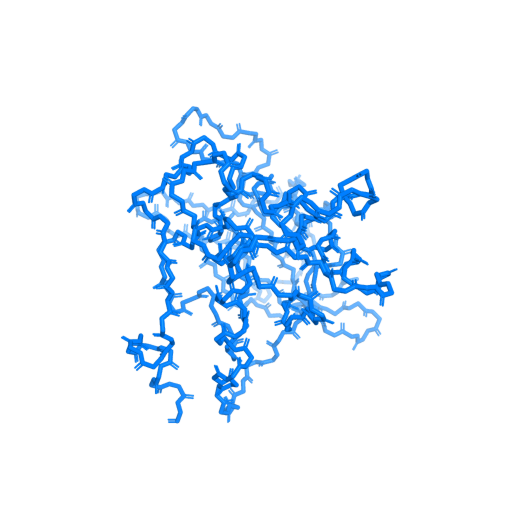M 730 O O . ARG A 1 92 ? -4.375 -5.384 24.146 1.00 93.62 92 ARG A O 1
ATOM 737 N N . GLN A 1 93 ? -2.251 -4.874 24.635 1.00 92.25 93 GLN A N 1
ATOM 738 C CA . GLN A 1 93 ? -2.361 -5.190 26.071 1.00 92.25 93 GLN A CA 1
ATOM 739 C C . GLN A 1 93 ? -3.290 -4.231 26.837 1.00 92.25 93 GLN A C 1
ATOM 741 O O . GLN A 1 93 ? -3.785 -4.565 27.914 1.00 92.25 93 GLN A O 1
ATOM 746 N N . LYS A 1 94 ? -3.515 -3.020 26.312 1.00 92.81 94 LYS A N 1
ATOM 747 C CA . LYS A 1 94 ? -4.346 -1.978 26.930 1.00 92.81 94 LYS A CA 1
ATOM 748 C C . LYS A 1 94 ? -5.256 -1.352 25.867 1.00 92.81 94 LYS A C 1
ATOM 750 O O . LYS A 1 94 ? -5.035 -0.197 25.488 1.00 92.81 94 LYS A O 1
ATOM 755 N N . PRO A 1 95 ? -6.281 -2.084 25.383 1.00 92.88 95 PRO A N 1
ATOM 756 C CA . PRO A 1 95 ? -7.058 -1.689 24.214 1.00 92.88 95 PRO A CA 1
ATOM 757 C C . PRO A 1 95 ? -7.880 -0.430 24.508 1.00 92.88 95 PRO A C 1
ATOM 759 O O . PRO A 1 95 ? -8.973 -0.482 25.080 1.00 92.88 95 PRO A O 1
ATOM 762 N N . ARG A 1 96 ? -7.334 0.723 24.106 1.00 94.19 96 ARG A N 1
ATOM 763 C CA . ARG A 1 96 ? -7.840 2.062 24.444 1.00 94.19 96 ARG A CA 1
ATOM 764 C C . ARG A 1 96 ? -9.308 2.255 24.080 1.00 94.19 96 ARG A C 1
ATOM 766 O O . ARG A 1 96 ? -10.046 2.879 24.836 1.00 94.19 96 ARG A O 1
ATOM 773 N N . PHE A 1 97 ? -9.716 1.737 22.927 1.00 96.44 97 PHE A N 1
ATOM 774 C CA . PHE A 1 97 ? -11.042 1.982 22.372 1.00 96.44 97 PHE A CA 1
ATOM 775 C C . PHE A 1 97 ? -12.057 0.877 22.688 1.00 96.44 97 PHE A C 1
ATOM 777 O O . PHE A 1 97 ? -13.217 1.036 22.338 1.00 96.44 97 PHE A O 1
ATOM 784 N N . LYS A 1 98 ? -11.694 -0.195 23.417 1.00 95.75 98 LYS A N 1
ATOM 785 C CA . LYS A 1 98 ? -12.610 -1.328 23.699 1.00 95.75 98 LYS A CA 1
ATOM 786 C C . LYS A 1 98 ? -13.924 -0.910 24.374 1.00 95.75 98 LYS A C 1
ATOM 788 O O . LYS A 1 98 ? -14.943 -1.558 24.186 1.00 95.75 98 LYS A O 1
ATOM 793 N N . LYS A 1 99 ? -13.904 0.166 25.168 1.00 95.88 99 LYS A N 1
ATOM 794 C CA . LYS A 1 99 ? -15.087 0.713 25.861 1.00 95.88 99 LYS A CA 1
ATOM 795 C C . LYS A 1 99 ? -15.651 1.979 25.208 1.00 95.88 99 LYS A C 1
ATOM 797 O O . LYS A 1 99 ? -16.561 2.587 25.764 1.00 95.88 99 LYS A O 1
ATOM 802 N N . LEU A 1 100 ? -15.089 2.419 24.082 1.00 95.94 100 LEU A N 1
ATOM 803 C CA . LEU A 1 100 ? -15.563 3.608 23.383 1.00 95.94 100 LEU A CA 1
ATOM 804 C C . LEU A 1 100 ? -16.893 3.274 22.678 1.00 95.94 100 LEU A C 1
ATOM 806 O O . LEU A 1 100 ? -16.946 2.293 21.935 1.00 95.94 100 LEU A O 1
ATOM 810 N N . PRO A 1 101 ? -17.962 4.068 22.870 1.00 95.44 101 PRO A N 1
ATOM 811 C CA . PRO A 1 101 ? -19.206 3.878 22.131 1.00 95.44 101 PRO A CA 1
ATOM 812 C C . PRO A 1 101 ? -18.973 3.923 20.617 1.00 95.44 101 PRO A C 1
ATOM 814 O O . PRO A 1 101 ? -18.346 4.853 20.110 1.00 95.44 101 PRO A O 1
ATOM 817 N N . GLY A 1 102 ? -19.467 2.908 19.904 1.00 95.50 102 GLY A N 1
ATOM 818 C CA . GLY A 1 102 ? -19.29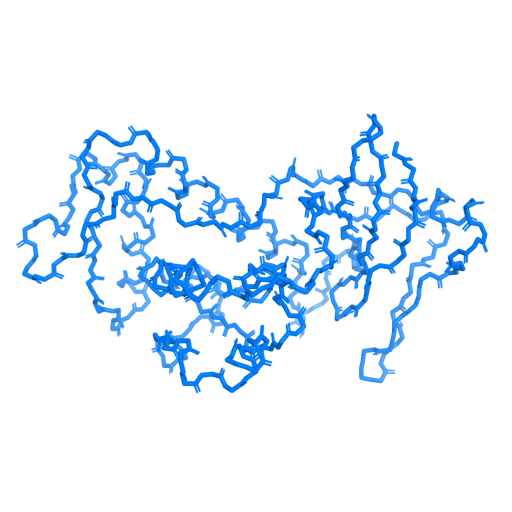8 2.789 18.454 1.00 95.50 102 GLY A CA 1
ATOM 819 C C . GLY A 1 102 ? -17.887 2.403 18.000 1.00 95.50 102 GLY A C 1
ATOM 820 O O . GLY A 1 102 ? -17.591 2.539 16.818 1.00 95.50 102 GLY A O 1
ATOM 821 N N . ALA A 1 103 ? -17.007 1.949 18.903 1.00 97.38 103 ALA A N 1
ATOM 822 C CA . ALA A 1 103 ? -15.714 1.393 18.513 1.00 97.38 103 ALA A CA 1
ATOM 823 C C . ALA A 1 103 ? -15.877 0.268 17.488 1.00 97.38 103 ALA A C 1
ATOM 825 O O . ALA A 1 103 ? -16.753 -0.586 17.634 1.00 97.38 103 ALA A O 1
ATOM 826 N N . VAL A 1 104 ? -15.005 0.256 16.482 1.00 97.94 104 VAL A N 1
ATOM 827 C CA . VAL A 1 104 ? -15.048 -0.745 15.414 1.00 97.94 104 VAL A CA 1
ATOM 828 C C . VAL A 1 104 ? -14.136 -1.910 15.793 1.00 97.94 104 VAL A C 1
ATOM 830 O O . VAL A 1 104 ? -12.929 -1.689 15.939 1.00 97.94 104 VAL A O 1
ATOM 833 N N . PRO A 1 105 ? -14.666 -3.130 15.989 1.00 97.81 105 PRO A N 1
ATOM 834 C CA . PRO A 1 105 ? -13.842 -4.308 16.212 1.00 97.81 105 PRO A CA 1
ATOM 835 C C . PRO A 1 105 ? -13.238 -4.784 14.887 1.00 97.81 105 PRO A C 1
ATOM 837 O O . PRO A 1 105 ? -13.961 -5.133 13.958 1.00 97.81 105 PRO A O 1
ATOM 840 N N . ILE A 1 106 ? -11.912 -4.840 14.812 1.00 98.12 106 ILE A N 1
ATOM 841 C CA . ILE A 1 106 ? -11.190 -5.424 13.682 1.00 98.12 106 ILE A CA 1
ATOM 842 C C . ILE A 1 106 ? -10.837 -6.867 14.021 1.00 98.12 106 ILE A C 1
ATOM 844 O O . ILE A 1 106 ? -10.085 -7.130 14.963 1.00 98.12 106 ILE A O 1
ATOM 848 N N . THR A 1 107 ? -11.405 -7.793 13.251 1.00 96.50 107 THR A N 1
ATOM 849 C CA . THR A 1 107 ? -11.241 -9.248 13.415 1.00 96.50 107 THR A CA 1
ATOM 850 C C . THR A 1 107 ? -10.670 -9.932 12.179 1.00 96.50 107 THR A C 1
ATOM 852 O O . THR A 1 107 ? -10.297 -11.098 12.240 1.00 96.50 107 THR A O 1
ATOM 855 N N . SER A 1 108 ? -10.598 -9.225 11.053 1.00 96.31 108 SER A N 1
ATOM 856 C CA . SER A 1 108 ? -10.075 -9.745 9.796 1.00 96.31 108 SER A CA 1
ATOM 857 C C . SER A 1 108 ? -9.249 -8.683 9.083 1.00 96.31 108 SER A C 1
ATOM 859 O O . SER A 1 108 ? -9.423 -7.482 9.297 1.00 96.31 108 SER A O 1
ATOM 861 N N . PHE A 1 109 ? -8.309 -9.147 8.264 1.00 97.38 109 PHE A N 1
ATOM 862 C CA . PHE A 1 109 ? -7.502 -8.306 7.394 1.00 97.38 109 PHE A CA 1
ATOM 863 C C . PHE A 1 109 ? -7.945 -8.566 5.949 1.00 97.38 109 PHE A C 1
ATOM 865 O O . PHE A 1 109 ? -7.897 -9.724 5.519 1.00 97.38 109 PHE A O 1
ATOM 872 N N . PRO A 1 110 ? -8.408 -7.544 5.208 1.00 96.06 110 PRO A N 1
ATOM 873 C CA . PRO A 1 110 ? -8.865 -7.721 3.841 1.00 96.06 110 PRO A CA 1
ATOM 874 C C . PRO A 1 110 ? -7.683 -8.018 2.914 1.00 96.06 110 PRO A C 1
ATOM 876 O O . PRO A 1 110 ? -6.507 -7.907 3.277 1.00 96.06 110 PRO A O 1
ATOM 879 N N . ARG A 1 111 ? -7.994 -8.424 1.684 1.00 93.62 111 ARG A N 1
ATOM 880 C CA . ARG A 1 111 ? -6.994 -8.861 0.714 1.00 93.62 111 ARG A CA 1
ATOM 881 C C . ARG A 1 111 ? -6.218 -7.673 0.130 1.00 93.62 111 ARG A C 1
ATOM 883 O O . ARG A 1 111 ? -6.601 -7.120 -0.888 1.00 93.62 111 ARG A O 1
ATOM 890 N N . PHE A 1 112 ? -5.066 -7.355 0.716 1.00 95.00 112 PHE A N 1
ATOM 891 C CA . PHE A 1 112 ? -4.047 -6.494 0.093 1.00 95.00 112 PHE A CA 1
ATOM 892 C C . PHE A 1 112 ? -3.045 -7.305 -0.719 1.00 95.00 112 PHE A C 1
ATOM 894 O O . PHE A 1 112 ? -2.794 -8.474 -0.405 1.00 95.00 112 PHE A O 1
ATOM 901 N N . ARG A 1 113 ? -2.469 -6.698 -1.763 1.00 94.12 113 ARG A N 1
ATOM 902 C CA . ARG A 1 113 ? -1.378 -7.280 -2.559 1.00 94.12 113 ARG A CA 1
ATOM 903 C C . ARG A 1 113 ? -0.205 -7.662 -1.661 1.00 94.12 113 ARG A C 1
ATOM 905 O O . ARG A 1 113 ? 0.241 -6.861 -0.842 1.00 94.12 113 ARG A O 1
ATOM 912 N N . LYS A 1 114 ? 0.313 -8.884 -1.806 1.00 96.25 114 LYS A N 1
ATOM 913 C CA . LYS A 1 114 ? 1.461 -9.310 -0.992 1.00 96.25 114 LYS A CA 1
ATOM 914 C C . LYS A 1 114 ? 2.732 -8.606 -1.466 1.00 96.25 114 LYS A C 1
ATOM 916 O O . LYS A 1 114 ? 3.088 -8.699 -2.638 1.00 96.25 114 LYS A O 1
ATOM 921 N N . CYS A 1 115 ? 3.429 -7.958 -0.536 1.00 97.62 115 CYS A N 1
ATOM 922 C CA . CYS A 1 115 ? 4.811 -7.514 -0.695 1.00 97.62 115 CYS A CA 1
ATOM 923 C C . CYS A 1 115 ? 5.750 -8.628 -0.209 1.00 97.62 115 CYS A C 1
ATOM 925 O O . CYS A 1 115 ? 5.610 -9.113 0.913 1.00 97.62 115 CYS A O 1
ATOM 927 N N . PHE A 1 116 ? 6.695 -9.059 -1.037 1.00 97.00 116 PHE A N 1
ATOM 928 C CA . PHE A 1 116 ? 7.698 -10.070 -0.678 1.00 97.00 116 PHE A CA 1
ATOM 929 C C . PHE A 1 116 ? 9.026 -9.457 -0.223 1.00 97.00 116 PHE A C 1
ATOM 931 O O . PHE A 1 116 ? 9.935 -10.189 0.167 1.00 97.00 116 PHE A O 1
ATOM 938 N N . GLY A 1 117 ? 9.126 -8.129 -0.243 1.00 95.94 117 GLY A N 1
ATOM 939 C CA . GLY A 1 117 ? 10.293 -7.373 0.188 1.00 95.94 117 GLY A CA 1
ATOM 940 C C . GLY A 1 117 ? 10.955 -6.607 -0.951 1.00 95.94 117 GLY A C 1
ATOM 941 O O . GLY A 1 117 ? 10.568 -6.695 -2.117 1.00 95.94 117 GLY A O 1
ATOM 942 N N . TRP A 1 118 ? 11.969 -5.837 -0.582 1.00 95.12 118 TRP A N 1
ATOM 943 C CA . TRP A 1 118 ? 12.761 -5.013 -1.485 1.00 95.12 118 TRP A CA 1
ATOM 944 C C . TRP A 1 118 ? 14.109 -5.661 -1.795 1.00 95.12 118 TRP A C 1
ATOM 946 O O . TRP A 1 118 ? 14.651 -6.453 -1.022 1.00 95.12 118 TRP A O 1
ATOM 956 N N . LEU A 1 119 ? 14.666 -5.300 -2.942 1.00 94.69 119 LEU A N 1
ATOM 957 C CA . LEU A 1 119 ? 15.947 -5.780 -3.427 1.00 94.69 119 LEU A CA 1
ATOM 958 C C . LEU A 1 119 ? 16.625 -4.729 -4.301 1.00 94.69 119 LEU A C 1
ATOM 960 O O . LEU A 1 119 ? 16.048 -3.704 -4.659 1.00 94.69 119 LEU A O 1
ATOM 964 N N . LYS A 1 120 ? 17.869 -5.022 -4.661 1.00 92.19 120 LYS A N 1
ATOM 965 C CA . LYS A 1 120 ? 18.612 -4.288 -5.675 1.00 92.19 120 LYS A CA 1
ATOM 966 C C . LYS A 1 120 ? 18.490 -5.010 -7.015 1.00 92.19 120 LYS A C 1
ATOM 968 O O . LYS A 1 120 ? 18.756 -6.209 -7.107 1.00 92.19 120 LYS A O 1
ATOM 973 N N . ALA A 1 121 ? 18.059 -4.286 -8.039 1.00 86.56 121 ALA A N 1
ATOM 974 C CA . ALA A 1 121 ? 17.924 -4.759 -9.406 1.00 86.56 121 ALA A CA 1
ATOM 975 C C . ALA A 1 121 ? 19.075 -4.199 -10.247 1.00 86.56 121 ALA A C 1
ATOM 977 O O . ALA A 1 121 ? 19.183 -2.994 -10.474 1.00 86.56 121 ALA A O 1
ATOM 978 N N . ASN A 1 122 ? 19.949 -5.087 -10.717 1.00 84.00 122 ASN A N 1
ATOM 979 C CA . ASN A 1 122 ? 21.003 -4.705 -11.643 1.00 84.00 122 ASN A CA 1
ATOM 980 C C . ASN A 1 122 ? 20.405 -4.512 -13.045 1.00 84.00 122 ASN A C 1
ATOM 982 O O . ASN A 1 122 ? 19.831 -5.440 -13.623 1.00 84.00 122 ASN A O 1
ATOM 986 N N . SER A 1 123 ? 20.561 -3.305 -13.583 1.00 80.06 123 SER A N 1
ATOM 987 C CA . SER A 1 123 ? 20.001 -2.932 -14.879 1.00 80.06 123 SER A CA 1
ATOM 988 C C . SER A 1 123 ? 20.566 -3.730 -16.052 1.00 80.06 123 SER A C 1
ATOM 990 O O . SER A 1 123 ? 19.832 -3.962 -17.003 1.00 80.06 123 SER A O 1
ATOM 992 N N . THR A 1 124 ? 21.801 -4.234 -16.006 1.00 76.38 124 THR A N 1
ATOM 993 C CA . THR A 1 124 ? 22.386 -5.042 -17.090 1.00 76.38 124 THR A CA 1
ATOM 994 C C . THR A 1 124 ? 21.479 -6.221 -17.452 1.00 76.38 124 THR A C 1
ATOM 996 O O . THR A 1 124 ? 21.217 -6.442 -18.631 1.00 76.38 124 THR A O 1
ATOM 999 N N . ARG A 1 125 ? 20.861 -6.877 -16.460 1.00 73.25 125 ARG A N 1
ATOM 1000 C CA . ARG A 1 125 ? 19.884 -7.959 -16.688 1.00 73.25 125 ARG A CA 1
ATOM 1001 C C . ARG A 1 125 ? 18.578 -7.499 -17.339 1.00 73.25 125 ARG A C 1
ATOM 1003 O O . ARG A 1 125 ? 17.981 -8.268 -18.083 1.00 73.25 125 ARG A O 1
ATOM 1010 N N . LEU A 1 126 ? 18.142 -6.260 -17.089 1.00 73.38 126 LEU A N 1
ATOM 1011 C CA . LEU A 1 126 ? 17.002 -5.656 -17.798 1.00 73.38 126 LEU A CA 1
ATOM 1012 C C . LEU A 1 126 ? 17.319 -5.449 -19.285 1.00 73.38 126 LEU A C 1
ATOM 1014 O O . LEU A 1 126 ? 16.432 -5.536 -20.124 1.00 73.38 126 LEU A O 1
ATOM 1018 N N . PHE A 1 127 ? 18.584 -5.170 -19.606 1.00 70.31 127 PHE A N 1
ATOM 1019 C CA . PHE A 1 127 ? 19.050 -4.906 -20.968 1.00 70.31 127 PHE A CA 1
ATOM 1020 C C . PHE A 1 127 ? 19.501 -6.150 -21.741 1.00 70.31 127 PHE A C 1
ATOM 1022 O O . PHE A 1 127 ? 19.619 -6.076 -22.966 1.00 70.31 127 PHE A O 1
ATOM 1029 N N . GLU A 1 128 ? 19.791 -7.255 -21.053 1.00 70.94 128 GLU A N 1
ATOM 1030 C CA . GLU A 1 128 ? 20.149 -8.543 -21.662 1.00 70.94 128 GLU A CA 1
ATOM 1031 C C . GLU A 1 128 ? 18.985 -9.121 -22.474 1.00 70.94 128 GLU A C 1
ATOM 1033 O O . GLU A 1 128 ? 19.197 -9.649 -23.567 1.00 70.94 128 GLU A O 1
ATOM 1038 N N . ASP A 1 129 ? 17.749 -8.950 -21.995 1.00 63.03 129 ASP A N 1
ATOM 1039 C CA . ASP A 1 129 ? 16.555 -9.278 -22.767 1.00 63.03 129 ASP A CA 1
ATOM 1040 C C . ASP A 1 129 ? 16.175 -8.104 -23.682 1.00 63.03 129 ASP A C 1
ATOM 1042 O O . ASP A 1 129 ? 15.330 -7.258 -23.377 1.00 63.03 129 ASP A O 1
ATOM 1046 N N . GLY A 1 130 ? 16.840 -8.042 -24.840 1.00 57.81 130 GLY A N 1
ATOM 1047 C CA . GLY A 1 130 ? 16.671 -6.987 -25.846 1.00 57.81 130 GLY A CA 1
ATOM 1048 C C . GLY A 1 130 ? 15.242 -6.805 -26.384 1.00 57.81 130 GLY A C 1
ATOM 1049 O O . GLY A 1 130 ? 15.012 -5.887 -27.169 1.00 57.81 130 GLY A O 1
ATOM 1050 N N . ARG A 1 131 ? 14.281 -7.640 -25.965 1.00 63.12 131 ARG A N 1
ATOM 1051 C CA . ARG A 1 131 ? 12.855 -7.527 -26.302 1.00 63.12 131 ARG A CA 1
ATOM 1052 C C . ARG A 1 131 ? 12.175 -6.326 -25.649 1.00 63.12 131 ARG A C 1
ATOM 1054 O O . ARG A 1 131 ? 11.247 -5.782 -26.238 1.00 63.12 131 ARG A O 1
ATOM 1061 N N . MET A 1 132 ? 12.619 -5.905 -24.462 1.00 66.19 132 MET A N 1
ATOM 1062 C CA . MET A 1 132 ? 11.934 -4.847 -23.701 1.00 66.19 132 MET A CA 1
ATOM 1063 C C . MET A 1 132 ? 12.492 -3.438 -23.940 1.00 66.19 132 MET A C 1
ATOM 1065 O O . MET A 1 132 ? 11.832 -2.453 -23.608 1.00 66.19 132 MET A O 1
ATOM 1069 N N . GLY A 1 133 ? 13.673 -3.329 -24.563 1.00 63.09 133 GLY A N 1
ATOM 1070 C CA . GLY A 1 133 ? 14.363 -2.055 -24.783 1.00 63.09 133 GLY A CA 1
ATOM 1071 C C . GLY A 1 133 ? 14.716 -1.317 -23.477 1.00 63.09 133 GLY A C 1
ATOM 1072 O O . GLY A 1 133 ? 14.415 -1.791 -22.384 1.00 63.09 133 GLY A O 1
ATOM 1073 N N . PRO A 1 134 ? 15.380 -0.148 -23.550 1.00 69.00 134 PRO A N 1
ATOM 1074 C CA . PRO A 1 134 ? 15.608 0.693 -22.377 1.00 69.00 134 PRO A CA 1
ATOM 1075 C C . PRO A 1 134 ? 14.273 1.174 -21.797 1.00 69.00 134 PRO A C 1
ATOM 1077 O O . PRO A 1 134 ? 13.537 1.863 -22.513 1.00 69.00 134 PRO A O 1
ATOM 1080 N N . PRO A 1 135 ? 13.958 0.894 -20.521 1.00 75.50 135 PRO A N 1
ATOM 1081 C CA . PRO A 1 135 ? 12.766 1.445 -19.897 1.00 75.50 135 PRO A CA 1
ATOM 1082 C C . PRO A 1 135 ? 12.890 2.966 -19.811 1.00 75.50 135 PRO A C 1
ATOM 1084 O O . PRO A 1 135 ? 13.838 3.494 -19.226 1.00 75.50 135 PRO A O 1
ATOM 1087 N N . TYR A 1 136 ? 11.934 3.674 -20.405 1.00 79.75 136 TYR A N 1
ATOM 1088 C CA . TYR A 1 136 ? 11.780 5.114 -20.255 1.00 79.75 136 TYR A CA 1
ATOM 1089 C C . TYR A 1 136 ? 10.310 5.462 -20.041 1.00 79.75 136 TYR A C 1
ATOM 1091 O O . TYR A 1 136 ? 9.425 4.783 -20.571 1.00 79.75 136 TYR A O 1
ATOM 1099 N N . ALA A 1 137 ? 10.088 6.546 -19.306 1.00 76.31 137 ALA A N 1
ATOM 1100 C CA . ALA A 1 137 ? 8.786 7.143 -19.058 1.00 76.31 137 ALA A CA 1
ATOM 1101 C C . ALA A 1 137 ? 8.882 8.666 -19.224 1.00 76.31 137 ALA A C 1
ATOM 1103 O O . ALA A 1 137 ? 9.920 9.282 -18.948 1.00 76.31 137 ALA A O 1
ATOM 1104 N N . ARG A 1 138 ? 7.804 9.287 -19.710 1.00 75.00 138 ARG A N 1
ATOM 1105 C CA . ARG A 1 138 ? 7.654 10.748 -19.692 1.00 75.00 138 ARG A CA 1
ATOM 1106 C C . ARG A 1 138 ? 6.756 11.114 -18.523 1.00 75.00 138 ARG A C 1
ATOM 1108 O O . ARG A 1 138 ? 5.564 10.836 -18.560 1.00 75.00 138 ARG A O 1
ATOM 1115 N N . VAL A 1 139 ? 7.330 11.773 -17.525 1.00 66.44 139 VAL A N 1
ATOM 1116 C CA . VAL A 1 139 ? 6.611 12.255 -16.348 1.00 66.44 139 VAL A CA 1
ATOM 1117 C C . VAL A 1 139 ? 6.522 13.772 -16.457 1.00 66.44 139 VAL A C 1
ATOM 1119 O O . VAL A 1 139 ? 7.469 14.502 -16.167 1.00 66.44 139 VAL A O 1
ATOM 1122 N N . GLY A 1 140 ? 5.397 14.264 -16.979 1.00 68.69 140 GLY A N 1
ATOM 1123 C CA . GLY A 1 140 ? 5.243 15.680 -17.310 1.00 68.69 140 GLY A CA 1
ATOM 1124 C C . GLY A 1 140 ? 6.254 16.132 -18.371 1.00 68.69 140 GLY A C 1
ATOM 1125 O O . GLY A 1 140 ? 6.178 15.716 -19.528 1.00 68.69 140 GLY A O 1
ATOM 1126 N N . ARG A 1 141 ? 7.184 17.018 -17.990 1.00 68.06 141 ARG A N 1
ATOM 1127 C CA . ARG A 1 141 ? 8.268 17.498 -18.871 1.00 68.06 141 ARG A CA 1
ATOM 1128 C C . ARG A 1 141 ? 9.557 16.690 -18.733 1.00 68.06 141 ARG A C 1
ATOM 1130 O O . ARG A 1 141 ? 10.417 16.800 -19.606 1.00 68.06 141 ARG A O 1
ATOM 1137 N N . ASP A 1 142 ? 9.669 15.878 -17.689 1.00 70.69 142 ASP A N 1
ATOM 1138 C CA . ASP A 1 142 ? 10.879 15.134 -17.385 1.00 70.69 142 ASP A CA 1
ATOM 1139 C C . ASP A 1 142 ? 10.855 13.762 -18.052 1.00 70.69 142 ASP A C 1
ATOM 1141 O O . ASP A 1 142 ? 9.820 13.098 -18.181 1.00 70.69 142 ASP A O 1
ATOM 1145 N N . ARG A 1 143 ? 12.031 13.328 -18.500 1.00 79.31 143 ARG A N 1
ATOM 1146 C CA . ARG A 1 143 ? 12.242 11.985 -19.030 1.00 79.31 143 ARG A CA 1
ATOM 1147 C C . ARG A 1 143 ? 12.957 11.168 -17.966 1.00 79.31 143 ARG A C 1
ATOM 1149 O O . ARG A 1 143 ? 14.124 11.422 -17.683 1.00 79.31 143 ARG A O 1
ATOM 1156 N N . ARG A 1 144 ? 12.263 10.175 -17.417 1.00 84.75 144 ARG A N 1
ATOM 1157 C CA . ARG A 1 144 ? 12.850 9.163 -16.538 1.00 84.75 144 ARG A CA 1
ATOM 1158 C C . ARG A 1 144 ? 13.310 7.988 -17.395 1.00 84.75 144 ARG A C 1
ATOM 1160 O O . ARG A 1 144 ? 12.649 7.638 -18.378 1.00 84.75 144 ARG A O 1
ATOM 1167 N N . ALA A 1 145 ? 14.461 7.413 -17.072 1.00 85.69 145 ALA A N 1
ATOM 1168 C CA . ALA A 1 145 ? 14.973 6.243 -17.767 1.00 85.69 145 ALA A CA 1
ATOM 1169 C C . ALA A 1 145 ? 15.823 5.388 -16.831 1.00 85.69 145 ALA A C 1
ATOM 1171 O O . ALA A 1 145 ? 16.603 5.917 -16.040 1.00 85.69 145 ALA A O 1
ATOM 1172 N N . ILE A 1 146 ? 15.706 4.073 -16.985 1.00 86.06 146 ILE A N 1
ATOM 1173 C CA . ILE A 1 146 ? 16.683 3.137 -16.438 1.00 86.06 146 ILE A CA 1
ATOM 1174 C C . ILE A 1 146 ? 17.887 3.139 -17.381 1.00 86.06 146 ILE A C 1
ATOM 1176 O O . ILE A 1 146 ? 17.735 2.935 -18.587 1.00 86.06 146 ILE A O 1
ATOM 1180 N N . THR A 1 147 ? 19.080 3.397 -16.850 1.00 85.50 147 THR A N 1
ATOM 1181 C CA . THR A 1 147 ? 20.345 3.354 -17.594 1.00 85.50 147 THR A CA 1
ATOM 1182 C C . THR A 1 147 ? 21.093 2.059 -17.309 1.00 85.50 147 THR A C 1
ATOM 1184 O O . THR A 1 147 ? 20.854 1.408 -16.296 1.00 85.50 147 THR A O 1
ATOM 1187 N N . ARG A 1 148 ? 21.982 1.662 -18.226 1.00 84.50 148 ARG A N 1
ATOM 1188 C CA . ARG A 1 148 ? 22.819 0.462 -18.069 1.00 84.50 148 ARG A CA 1
ATOM 1189 C C . ARG A 1 148 ? 23.790 0.615 -16.905 1.00 84.50 148 ARG A C 1
ATOM 1191 O O . ARG A 1 148 ? 24.197 1.728 -16.584 1.00 84.50 148 ARG A O 1
ATOM 1198 N N . ASP A 1 149 ? 24.159 -0.524 -16.327 1.00 85.06 149 ASP A N 1
ATOM 1199 C CA . ASP A 1 149 ? 25.199 -0.684 -15.307 1.00 85.06 149 ASP A CA 1
ATOM 1200 C C . ASP A 1 149 ? 24.967 0.120 -14.014 1.00 85.06 149 ASP A C 1
ATOM 1202 O O . ASP A 1 149 ? 25.870 0.303 -13.202 1.00 85.06 149 ASP A O 1
ATOM 1206 N N . VAL A 1 150 ? 23.724 0.553 -13.793 1.00 89.31 150 VAL A N 1
ATOM 1207 C CA . VAL A 1 150 ? 23.248 1.141 -12.538 1.00 89.31 150 VAL A CA 1
ATOM 1208 C C . VAL A 1 150 ? 22.464 0.096 -11.745 1.00 89.31 150 VAL A C 1
ATOM 1210 O O . VAL A 1 150 ? 21.738 -0.733 -12.308 1.00 89.31 150 VAL A O 1
ATOM 1213 N N . GLU A 1 151 ? 22.632 0.128 -10.427 1.00 91.19 151 GLU A N 1
ATOM 1214 C CA . GLU A 1 151 ? 21.891 -0.692 -9.479 1.00 91.19 151 GLU A CA 1
ATOM 1215 C C . GLU A 1 151 ? 20.700 0.103 -8.940 1.00 91.19 151 GLU A C 1
ATOM 1217 O O . GLU A 1 151 ? 20.872 1.100 -8.242 1.00 91.19 151 GLU A O 1
ATOM 1222 N N . TYR A 1 152 ? 19.494 -0.342 -9.279 1.00 93.00 152 TYR A N 1
ATOM 1223 C CA . TYR A 1 152 ? 18.252 0.304 -8.873 1.00 93.00 152 TYR A CA 1
ATOM 1224 C C . TYR A 1 152 ? 17.644 -0.384 -7.659 1.00 93.00 152 TYR A C 1
ATOM 1226 O O . TYR A 1 152 ? 17.846 -1.581 -7.446 1.00 93.00 152 TYR A O 1
ATOM 1234 N N . TYR A 1 153 ? 16.855 0.351 -6.881 1.00 95.50 153 TYR A N 1
ATOM 1235 C CA . TYR A 1 153 ? 15.974 -0.273 -5.902 1.00 95.50 153 TYR A CA 1
ATOM 1236 C C . TYR A 1 153 ? 14.743 -0.843 -6.594 1.00 95.50 153 TYR A C 1
ATOM 1238 O O . TYR A 1 153 ? 14.235 -0.279 -7.566 1.00 95.50 153 TYR A O 1
ATOM 1246 N N . ALA A 1 154 ? 14.270 -1.970 -6.082 1.00 95.69 154 ALA A N 1
ATOM 1247 C CA . ALA A 1 154 ? 13.067 -2.613 -6.562 1.00 95.69 154 ALA A CA 1
ATOM 1248 C C . ALA A 1 154 ? 12.290 -3.255 -5.415 1.00 95.69 154 ALA A C 1
ATOM 1250 O O . ALA A 1 154 ? 12.880 -3.633 -4.400 1.00 95.69 154 ALA A O 1
ATOM 1251 N N . ILE A 1 155 ? 10.983 -3.428 -5.596 1.00 97.50 155 ILE A N 1
ATOM 1252 C CA . ILE A 1 155 ? 10.136 -4.205 -4.690 1.00 97.50 155 ILE A CA 1
ATOM 1253 C C . ILE A 1 155 ? 9.488 -5.347 -5.457 1.00 97.50 155 ILE A C 1
ATOM 1255 O O . ILE A 1 155 ? 8.989 -5.185 -6.571 1.00 97.50 155 ILE A O 1
ATOM 1259 N N . LEU A 1 156 ? 9.533 -6.530 -4.847 1.00 97.44 156 LEU A N 1
ATOM 1260 C CA . LEU A 1 156 ? 8.903 -7.724 -5.372 1.00 97.44 156 LEU A CA 1
ATOM 1261 C C . LEU A 1 156 ? 7.517 -7.879 -4.751 1.00 97.44 156 LEU A C 1
ATOM 1263 O O . LEU A 1 156 ? 7.372 -8.058 -3.543 1.00 97.44 156 LEU A O 1
ATOM 1267 N N . TYR A 1 157 ? 6.503 -7.885 -5.598 1.00 97.62 157 TYR A N 1
ATOM 1268 C CA . TYR A 1 157 ? 5.114 -8.070 -5.231 1.00 97.62 157 TYR A CA 1
ATOM 1269 C C . TYR A 1 157 ? 4.531 -9.338 -5.844 1.00 97.62 157 TYR A C 1
ATOM 1271 O O . TYR A 1 157 ? 5.039 -9.923 -6.804 1.00 97.62 157 TYR A O 1
ATOM 1279 N N . GLU A 1 158 ? 3.392 -9.735 -5.301 1.00 96.38 158 GLU A N 1
ATOM 1280 C CA . GLU A 1 158 ? 2.469 -10.640 -5.964 1.00 96.38 158 GLU A CA 1
ATOM 1281 C C . GLU A 1 158 ? 2.079 -10.113 -7.344 1.00 96.38 158 GLU A C 1
ATOM 1283 O O . GLU A 1 158 ? 1.702 -8.945 -7.515 1.00 96.38 158 GLU A O 1
ATOM 1288 N N . TYR A 1 159 ? 2.179 -11.001 -8.331 1.00 95.44 159 TYR A N 1
ATOM 1289 C CA . TYR A 1 159 ? 1.605 -10.776 -9.644 1.00 95.44 159 TYR A CA 1
ATOM 1290 C C . TYR A 1 159 ? 0.106 -11.046 -9.584 1.00 95.44 159 TYR A C 1
ATOM 1292 O O . TYR A 1 159 ? -0.317 -12.158 -9.267 1.00 95.44 159 TYR A O 1
ATOM 1300 N N . ILE A 1 160 ? -0.682 -10.024 -9.898 1.00 91.06 160 ILE A N 1
ATOM 1301 C CA . ILE A 1 160 ? -2.126 -10.140 -10.064 1.00 91.06 160 ILE A CA 1
ATOM 1302 C C . ILE A 1 160 ? -2.356 -10.217 -11.576 1.00 91.06 160 ILE A C 1
ATOM 1304 O O . ILE A 1 160 ? -2.064 -9.237 -12.264 1.00 91.06 160 ILE A O 1
ATOM 1308 N N . PRO A 1 161 ? -2.782 -11.372 -12.119 1.00 87.19 161 PRO A N 1
ATOM 1309 C CA . PRO A 1 161 ? -2.979 -11.504 -13.552 1.00 87.19 161 PRO A CA 1
ATOM 1310 C C . PRO A 1 161 ? -4.078 -10.540 -14.016 1.00 87.19 161 PRO A C 1
ATOM 1312 O O . PRO A 1 161 ? -5.107 -10.431 -13.344 1.00 87.19 161 PRO A O 1
ATOM 1315 N N . PRO A 1 162 ? -3.899 -9.862 -15.162 1.00 75.44 162 PRO A N 1
ATOM 1316 C CA . PRO A 1 162 ? -4.993 -9.133 -15.780 1.00 75.44 162 PRO A CA 1
ATOM 1317 C C . PRO A 1 162 ? -6.087 -10.142 -16.144 1.00 75.44 162 PRO A C 1
ATOM 1319 O O . PRO A 1 162 ? -5.817 -11.157 -16.787 1.00 75.44 162 PRO A O 1
ATOM 1322 N N . GLY A 1 163 ? -7.317 -9.894 -15.707 1.00 66.94 163 GLY A N 1
ATOM 1323 C CA . GLY A 1 163 ? -8.439 -10.779 -15.987 1.00 66.94 163 GLY A CA 1
ATOM 1324 C C . GLY A 1 163 ? -9.756 -10.023 -16.064 1.00 66.94 163 GLY A C 1
ATOM 1325 O O . GLY A 1 163 ? -9.929 -9.005 -15.399 1.00 66.94 163 GLY A O 1
ATOM 1326 N N . GLU A 1 164 ? -10.695 -10.574 -16.835 1.00 51.38 164 GLU A N 1
ATOM 1327 C CA . GLU A 1 164 ? -12.128 -10.230 -16.867 1.00 51.38 164 GLU A CA 1
ATOM 1328 C C . GLU A 1 164 ? -12.835 -10.680 -15.570 1.00 51.38 164 GLU A C 1
ATOM 1330 O O . GLU A 1 164 ? -13.920 -11.258 -15.583 1.00 51.38 164 GLU A O 1
ATOM 1335 N N . GLN A 1 165 ? -12.171 -10.532 -14.425 1.00 56.84 165 GLN A N 1
ATOM 1336 C CA . GLN A 1 165 ? -12.743 -10.899 -13.142 1.00 56.84 165 GLN A CA 1
ATOM 1337 C C . GLN A 1 165 ? -13.584 -9.728 -12.664 1.00 56.84 165 GLN A C 1
ATOM 1339 O O . GLN A 1 165 ? -13.076 -8.617 -12.514 1.00 56.84 165 GLN A O 1
ATOM 1344 N N . HIS A 1 166 ? -14.867 -10.002 -12.435 1.00 68.44 166 HIS A N 1
ATOM 1345 C CA . HIS A 1 166 ? -15.760 -9.115 -11.707 1.00 68.44 166 HIS A CA 1
ATOM 1346 C C . HIS A 1 166 ? -15.020 -8.577 -10.483 1.00 68.44 166 HIS A C 1
ATOM 1348 O O . HIS A 1 166 ? -14.508 -9.363 -9.680 1.00 68.44 166 HIS A O 1
ATOM 1354 N N . VAL A 1 167 ? -14.905 -7.253 -10.383 1.00 78.06 167 VAL A N 1
ATOM 1355 C CA . VAL A 1 167 ? -14.243 -6.625 -9.241 1.00 78.06 167 VAL A CA 1
ATOM 1356 C C . VAL A 1 167 ? -14.936 -7.099 -7.970 1.00 78.06 167 VAL A C 1
ATOM 1358 O O . VAL A 1 167 ? -16.151 -6.966 -7.832 1.00 78.06 167 VAL A O 1
ATOM 1361 N N . ASP A 1 168 ? -14.163 -7.656 -7.037 1.00 84.44 168 ASP A N 1
ATOM 1362 C CA . ASP A 1 168 ? -14.656 -7.981 -5.702 1.00 84.44 168 ASP A CA 1
ATOM 1363 C C . ASP A 1 168 ? -14.938 -6.674 -4.951 1.00 84.44 168 ASP A C 1
ATOM 1365 O O . ASP A 1 168 ? -14.075 -6.111 -4.273 1.00 84.44 168 ASP A O 1
ATOM 1369 N N . MET A 1 169 ? -16.151 -6.151 -5.133 1.00 86.62 169 MET A N 1
ATOM 1370 C CA . MET A 1 169 ? -16.579 -4.882 -4.547 1.00 86.62 169 MET A CA 1
ATOM 1371 C C . MET A 1 169 ? -16.613 -4.943 -3.017 1.00 86.62 169 MET A C 1
ATOM 1373 O O . MET A 1 169 ? -16.360 -3.931 -2.365 1.00 86.62 169 MET A O 1
ATOM 1377 N N . GLU A 1 170 ? -16.882 -6.116 -2.438 1.00 90.06 170 GLU A N 1
ATOM 1378 C CA . GLU A 1 170 ? -16.867 -6.315 -0.987 1.00 90.06 170 GLU A CA 1
ATOM 1379 C C . GLU A 1 170 ? -15.432 -6.254 -0.454 1.00 90.06 170 GLU A C 1
ATOM 1381 O O . GLU A 1 170 ? -15.142 -5.481 0.463 1.00 90.06 170 GLU A O 1
ATOM 1386 N N . GLY A 1 171 ? -14.507 -6.989 -1.076 1.00 90.88 171 GLY A N 1
ATOM 1387 C CA . GLY A 1 171 ? -13.086 -6.949 -0.736 1.00 90.88 171 GLY A CA 1
ATOM 1388 C C . GLY A 1 171 ? -12.453 -5.571 -0.952 1.00 90.88 171 GLY A C 1
ATOM 1389 O O . GLY A 1 171 ? -11.614 -5.134 -0.156 1.00 90.88 171 GLY A O 1
ATOM 1390 N N . LEU A 1 172 ? -12.872 -4.850 -1.992 1.00 91.38 172 LEU A N 1
ATOM 1391 C CA . LEU A 1 172 ? -12.467 -3.471 -2.252 1.00 91.38 172 LEU A CA 1
ATOM 1392 C C . LEU A 1 172 ? -12.977 -2.519 -1.159 1.00 91.38 172 LEU A C 1
ATOM 1394 O O . LEU A 1 172 ? -12.189 -1.743 -0.616 1.00 91.38 172 LEU A O 1
ATOM 1398 N N . GLN A 1 173 ? -14.263 -2.592 -0.793 1.00 94.12 173 GLN A N 1
ATOM 1399 C CA . GLN A 1 173 ? -14.815 -1.765 0.286 1.00 94.12 173 GLN A CA 1
ATOM 1400 C C . GLN A 1 173 ? -14.125 -2.073 1.617 1.00 94.12 173 GLN A C 1
ATOM 1402 O O . GLN A 1 173 ? -13.750 -1.149 2.332 1.00 94.12 173 GLN A O 1
ATOM 1407 N N . ALA A 1 174 ? -13.858 -3.345 1.917 1.00 95.31 174 ALA A N 1
ATOM 1408 C CA . ALA A 1 174 ? -13.149 -3.734 3.131 1.00 95.31 174 ALA A CA 1
ATOM 1409 C C . ALA A 1 174 ? -11.711 -3.175 3.183 1.00 95.31 174 ALA A C 1
ATOM 1411 O O . ALA A 1 174 ? -11.259 -2.750 4.249 1.00 95.31 174 ALA A O 1
ATOM 1412 N N . GLN A 1 175 ? -10.995 -3.122 2.049 1.00 95.50 175 GLN A N 1
ATOM 1413 C CA . GLN A 1 175 ? -9.693 -2.441 1.962 1.00 95.50 175 GLN A CA 1
ATOM 1414 C C . GLN A 1 175 ? -9.829 -0.941 2.254 1.00 95.50 175 GLN A C 1
ATOM 1416 O O . GLN A 1 175 ? -9.074 -0.417 3.072 1.00 95.50 175 GLN A O 1
ATOM 1421 N N . MET A 1 176 ? -10.800 -0.262 1.633 1.00 94.56 176 MET A N 1
ATOM 1422 C CA . MET A 1 176 ? -11.060 1.170 1.847 1.00 94.56 176 MET A CA 1
ATOM 1423 C C . MET A 1 176 ? -11.412 1.478 3.306 1.00 94.56 176 MET A C 1
ATOM 1425 O O . MET A 1 176 ? -10.882 2.427 3.886 1.00 94.56 176 MET A O 1
ATOM 1429 N N . ASP A 1 177 ? -12.268 0.655 3.909 1.00 96.38 177 ASP A N 1
ATOM 1430 C CA . ASP A 1 177 ? -12.697 0.778 5.299 1.00 96.38 177 ASP A CA 1
ATOM 1431 C C . ASP A 1 177 ? -11.516 0.627 6.249 1.00 96.38 177 ASP A C 1
ATOM 1433 O O . ASP A 1 177 ? -11.338 1.451 7.150 1.00 96.38 177 ASP A O 1
ATOM 1437 N N . LEU A 1 178 ? -10.679 -0.395 6.038 1.00 97.50 178 LEU A N 1
ATOM 1438 C CA . LEU A 1 178 ? -9.511 -0.592 6.883 1.00 97.50 178 LEU A CA 1
ATOM 1439 C C . LEU A 1 178 ? -8.509 0.552 6.711 1.00 97.50 178 LEU A C 1
ATOM 1441 O O . LEU A 1 178 ? -8.047 1.073 7.722 1.00 97.50 178 LEU A O 1
ATOM 1445 N N . LEU A 1 179 ? -8.193 0.970 5.479 1.00 96.62 179 LEU A N 1
ATOM 1446 C CA . LEU A 1 179 ? -7.277 2.089 5.220 1.00 96.62 179 LEU A CA 1
ATOM 1447 C C . LEU A 1 179 ? -7.753 3.370 5.905 1.00 96.62 179 LEU A C 1
ATOM 1449 O O . LEU A 1 179 ? -6.966 4.005 6.607 1.00 96.62 179 LEU A O 1
ATOM 1453 N N . TYR A 1 180 ? -9.044 3.691 5.778 1.00 96.44 180 TYR A N 1
ATOM 1454 C CA . TYR A 1 180 ? -9.656 4.803 6.496 1.00 96.44 180 TYR A CA 1
ATOM 1455 C C . TYR A 1 180 ? -9.457 4.643 8.005 1.00 96.44 180 TYR A C 1
ATOM 1457 O O . TYR A 1 180 ? -8.839 5.489 8.643 1.00 96.44 180 TYR A O 1
ATOM 1465 N N . LEU A 1 181 ? -9.903 3.526 8.586 1.00 97.44 181 LEU A N 1
ATOM 1466 C CA . LEU A 1 181 ? -9.863 3.316 10.032 1.00 97.44 181 LEU A CA 1
ATOM 1467 C C . LEU A 1 181 ? -8.445 3.316 10.600 1.00 97.44 181 LEU A C 1
ATOM 1469 O O . LEU A 1 181 ? -8.246 3.807 11.707 1.00 97.44 181 LEU A O 1
ATOM 1473 N N . VAL A 1 182 ? -7.454 2.789 9.886 1.00 96.50 182 VAL A N 1
ATOM 1474 C CA . VAL A 1 182 ? -6.057 2.790 10.346 1.00 96.50 182 VAL A CA 1
ATOM 1475 C C . VAL A 1 182 ? -5.323 4.093 10.027 1.00 96.50 182 VAL A C 1
ATOM 1477 O O . VAL A 1 182 ? -4.174 4.252 10.438 1.00 96.50 182 VAL A O 1
ATOM 1480 N N . GLY A 1 183 ? -6.007 5.044 9.386 1.00 96.06 183 GLY A N 1
ATOM 1481 C CA . GLY A 1 183 ? -5.571 6.423 9.229 1.00 96.06 183 GLY A CA 1
ATOM 1482 C C . GLY A 1 183 ? -4.805 6.727 7.948 1.00 96.06 183 GLY A C 1
ATOM 1483 O O . GLY A 1 183 ? -4.214 7.799 7.877 1.00 96.06 183 GLY A O 1
ATOM 1484 N N . PHE A 1 184 ? -4.786 5.829 6.964 1.00 95.62 184 PHE A N 1
ATOM 1485 C CA . PHE A 1 184 ? -4.211 6.133 5.655 1.00 95.62 184 PHE A CA 1
ATOM 1486 C C . PHE A 1 184 ? -5.135 7.045 4.847 1.00 95.62 184 PHE A C 1
ATOM 1488 O O . PHE A 1 184 ? -6.359 6.892 4.875 1.00 95.62 184 PHE A O 1
ATOM 1495 N N . ASP A 1 185 ? -4.531 7.949 4.080 1.00 92.25 185 ASP A N 1
ATOM 1496 C CA . ASP A 1 185 ? -5.192 8.623 2.963 1.00 92.25 185 ASP A CA 1
ATOM 1497 C C . ASP A 1 185 ? -4.796 7.935 1.660 1.00 92.25 185 ASP A C 1
ATOM 1499 O O . ASP A 1 185 ? -3.673 7.458 1.517 1.00 92.25 185 ASP A O 1
ATOM 1503 N N . ILE A 1 186 ? -5.713 7.911 0.697 1.00 90.44 186 ILE A N 1
ATOM 1504 C CA . ILE A 1 186 ? -5.406 7.508 -0.676 1.00 90.44 186 ILE A CA 1
ATOM 1505 C C . ILE A 1 186 ? -5.164 8.795 -1.461 1.00 90.44 186 ILE A C 1
ATOM 1507 O O . ILE A 1 186 ? -6.105 9.549 -1.736 1.00 90.44 186 ILE A O 1
ATOM 1511 N N . CYS A 1 187 ? -3.896 9.056 -1.765 1.00 81.94 187 CYS A N 1
ATOM 1512 C CA . CYS A 1 187 ? -3.444 10.149 -2.610 1.00 81.94 187 CYS A CA 1
ATOM 1513 C C . CYS A 1 187 ? -3.900 9.882 -4.036 1.00 81.94 187 CYS A C 1
ATOM 1515 O O . CYS A 1 187 ? -3.433 8.937 -4.661 1.00 81.94 187 CYS A O 1
ATOM 1517 N N . ASP A 1 188 ? -4.807 10.724 -4.527 1.00 74.25 188 ASP A N 1
ATOM 1518 C CA . ASP A 1 188 ? -5.401 10.629 -5.856 1.00 74.25 188 ASP A CA 1
ATOM 1519 C C . ASP A 1 188 ? -5.945 9.227 -6.160 1.00 74.25 188 ASP A C 1
ATOM 1521 O O . ASP A 1 188 ? -5.260 8.335 -6.656 1.00 74.25 188 ASP A O 1
ATOM 1525 N N . LEU A 1 189 ? -7.234 9.035 -5.882 1.00 82.69 189 LEU A N 1
ATOM 1526 C CA . LEU A 1 189 ? -7.948 7.804 -6.194 1.00 82.69 189 LEU A CA 1
ATOM 1527 C C . LEU A 1 189 ? -8.012 7.605 -7.722 1.00 82.69 189 LEU A C 1
ATOM 1529 O O . LEU A 1 189 ? -8.960 8.043 -8.375 1.00 82.69 189 LEU A O 1
ATOM 1533 N N . LYS A 1 190 ? -6.978 6.979 -8.291 1.00 84.81 190 LYS A N 1
ATOM 1534 C CA . LYS A 1 190 ? -6.812 6.767 -9.731 1.00 84.81 190 LYS A CA 1
ATOM 1535 C C . LYS A 1 190 ? -7.001 5.297 -10.108 1.00 84.81 190 LYS A C 1
ATOM 1537 O O . LYS A 1 190 ? -6.483 4.443 -9.394 1.00 84.81 190 LYS A O 1
ATOM 1542 N N . PRO A 1 191 ? -7.652 4.994 -11.247 1.00 83.75 191 PRO A N 1
ATOM 1543 C CA . PRO A 1 191 ? -7.845 3.621 -11.723 1.00 83.75 191 PRO A CA 1
ATOM 1544 C C . PRO A 1 191 ? -6.549 2.827 -11.883 1.00 83.75 191 PRO A C 1
ATOM 1546 O O . PRO A 1 191 ? -6.520 1.644 -11.573 1.00 83.75 191 PRO A O 1
ATOM 1549 N N . GLU A 1 192 ? -5.477 3.486 -12.323 1.00 84.62 192 GLU A N 1
ATOM 1550 C CA . GLU A 1 192 ? -4.171 2.870 -12.595 1.00 84.62 192 GLU A CA 1
ATOM 1551 C C . GLU A 1 192 ? -3.510 2.229 -11.364 1.00 84.62 192 GLU A C 1
ATOM 1553 O O . GLU A 1 192 ? -2.724 1.296 -11.510 1.00 84.62 192 GLU A O 1
ATOM 1558 N N . ASN A 1 193 ? -3.897 2.650 -10.157 1.00 88.50 193 ASN A N 1
ATOM 1559 C CA . ASN A 1 193 ? -3.357 2.113 -8.908 1.00 88.50 193 ASN A CA 1
ATOM 1560 C C . ASN A 1 193 ? -4.056 0.816 -8.465 1.00 88.50 193 ASN A C 1
ATOM 1562 O O . ASN A 1 193 ? -3.679 0.252 -7.440 1.00 88.50 193 ASN A O 1
ATOM 1566 N N . TRP A 1 194 ? -5.075 0.340 -9.191 1.00 88.56 194 TRP A N 1
ATOM 1567 C CA . TRP A 1 194 ? -5.904 -0.803 -8.799 1.00 88.56 194 TRP A CA 1
ATOM 1568 C C . TRP A 1 194 ? -5.925 -1.883 -9.877 1.00 88.56 194 TRP A C 1
ATOM 1570 O O . TRP A 1 194 ? -6.137 -1.607 -11.054 1.00 88.56 194 TRP A O 1
ATOM 1580 N N . ILE A 1 195 ? -5.777 -3.141 -9.462 1.00 87.81 195 ILE A N 1
ATOM 1581 C CA . ILE A 1 195 ? -5.866 -4.307 -10.348 1.00 87.81 195 ILE A CA 1
ATOM 1582 C C . ILE A 1 195 ? -6.876 -5.278 -9.741 1.00 87.81 195 ILE A C 1
ATOM 1584 O O . ILE A 1 195 ? -6.654 -5.799 -8.649 1.00 87.81 195 ILE A O 1
ATOM 1588 N N . GLY A 1 196 ? -8.007 -5.491 -10.421 1.00 83.12 196 GLY A N 1
ATOM 1589 C CA . GLY A 1 196 ? -9.058 -6.407 -9.954 1.00 83.12 196 GLY A CA 1
ATOM 1590 C C . GLY A 1 196 ? -9.615 -6.061 -8.565 1.00 83.12 196 GLY A C 1
ATOM 1591 O O . GLY A 1 196 ? -9.907 -6.958 -7.784 1.00 83.12 196 GLY A O 1
ATOM 1592 N N . GLY A 1 197 ? -9.696 -4.770 -8.218 1.00 86.25 197 GLY A N 1
ATOM 1593 C CA . GLY A 1 197 ? -10.146 -4.314 -6.894 1.00 86.25 197 GLY A CA 1
ATOM 1594 C C . GLY A 1 197 ? -9.084 -4.361 -5.792 1.00 86.25 197 GLY A C 1
ATOM 1595 O O . GLY A 1 197 ? -9.386 -4.062 -4.640 1.00 86.25 197 GLY A O 1
ATOM 1596 N N . ILE A 1 198 ? -7.836 -4.702 -6.110 1.00 91.12 198 ILE A N 1
ATOM 1597 C CA . ILE A 1 198 ? -6.726 -4.722 -5.152 1.00 91.12 198 ILE A CA 1
ATOM 1598 C C . ILE A 1 198 ? -5.820 -3.523 -5.418 1.00 91.12 198 ILE A C 1
ATOM 1600 O O . ILE A 1 198 ? -5.418 -3.295 -6.561 1.00 91.12 198 ILE A O 1
ATOM 1604 N N . LEU A 1 199 ? -5.469 -2.783 -4.363 1.00 92.06 199 LEU A N 1
ATOM 1605 C CA . LEU A 1 199 ? -4.491 -1.702 -4.463 1.00 92.06 199 LEU A CA 1
ATOM 1606 C C . LEU A 1 199 ? -3.121 -2.284 -4.844 1.00 92.06 199 LEU A C 1
ATOM 1608 O O . LEU A 1 199 ? -2.570 -3.132 -4.134 1.00 92.06 199 LEU A O 1
ATOM 1612 N N . ALA A 1 200 ? -2.599 -1.849 -5.986 1.00 91.44 200 ALA A N 1
ATOM 1613 C CA . ALA A 1 200 ? -1.353 -2.328 -6.561 1.00 91.44 200 ALA A CA 1
ATOM 1614 C C . ALA A 1 200 ? -0.166 -1.418 -6.233 1.00 91.44 200 ALA A C 1
ATOM 1616 O O . ALA A 1 200 ? 0.901 -1.957 -5.942 1.00 91.44 200 ALA A O 1
ATOM 1617 N N . ASP A 1 201 ? -0.374 -0.102 -6.256 1.00 90.94 201 ASP A N 1
ATOM 1618 C CA . ASP A 1 201 ? 0.624 0.931 -5.957 1.00 90.94 201 ASP A CA 1
ATOM 1619 C C . ASP A 1 201 ? 0.469 1.382 -4.494 1.00 90.94 201 ASP A C 1
ATOM 1621 O O . ASP A 1 201 ? -0.570 1.925 -4.105 1.00 90.94 201 ASP A O 1
ATOM 1625 N N . MET A 1 202 ? 1.484 1.130 -3.662 1.00 93.31 202 MET A N 1
ATOM 1626 C CA . MET A 1 202 ? 1.456 1.512 -2.246 1.00 93.31 202 MET A CA 1
ATOM 1627 C C . MET A 1 202 ? 1.996 2.927 -2.009 1.00 93.31 202 MET A C 1
ATOM 1629 O O . MET A 1 202 ? 1.780 3.473 -0.922 1.00 93.31 202 MET A O 1
ATOM 1633 N N . ALA A 1 203 ? 2.668 3.546 -2.983 1.00 91.00 203 ALA A N 1
ATOM 1634 C CA . ALA A 1 203 ? 3.016 4.965 -2.944 1.00 91.00 203 ALA A CA 1
ATOM 1635 C C . ALA A 1 203 ? 1.771 5.861 -3.087 1.00 91.00 203 ALA A C 1
ATOM 1637 O O . ALA A 1 203 ? 1.773 7.001 -2.621 1.00 91.00 203 ALA A O 1
ATOM 1638 N N . ALA A 1 204 ? 0.658 5.319 -3.591 1.00 90.88 204 ALA A N 1
ATOM 1639 C CA . ALA A 1 204 ? -0.655 5.964 -3.547 1.00 90.88 204 ALA A CA 1
ATOM 1640 C C . ALA A 1 204 ? -1.210 6.179 -2.123 1.00 90.88 204 ALA A C 1
ATOM 1642 O O . ALA A 1 204 ? -2.217 6.866 -1.957 1.00 90.88 204 ALA A O 1
ATOM 1643 N N . LEU A 1 205 ? -0.600 5.599 -1.084 1.00 93.56 205 LEU A N 1
ATOM 1644 C CA . LEU A 1 205 ? -1.027 5.781 0.303 1.00 93.56 205 LEU A CA 1
ATOM 1645 C C . LEU A 1 205 ? -0.208 6.861 1.015 1.00 93.56 205 LEU A C 1
ATOM 1647 O O . LEU A 1 205 ? 1.018 6.896 0.930 1.00 93.56 205 LEU A O 1
ATOM 1651 N N . GLU A 1 206 ? -0.872 7.702 1.800 1.00 93.19 206 GLU A N 1
ATOM 1652 C CA . GLU A 1 206 ? -0.237 8.594 2.772 1.00 93.19 206 GLU A CA 1
ATOM 1653 C C . GLU A 1 206 ? -0.545 8.092 4.179 1.00 93.19 206 GLU A C 1
ATOM 1655 O O . GLU A 1 206 ? -1.695 8.106 4.627 1.00 93.19 206 GLU A O 1
ATOM 1660 N N . SER A 1 207 ? 0.479 7.637 4.895 1.00 93.06 207 SER A N 1
ATOM 1661 C CA . SER A 1 207 ? 0.317 7.218 6.285 1.00 93.06 207 SER A CA 1
ATOM 1662 C C . SER A 1 207 ? 0.200 8.432 7.219 1.00 93.06 207 SER A C 1
ATOM 1664 O O . SER A 1 207 ? 0.754 9.500 6.937 1.00 93.06 207 SER A O 1
ATOM 1666 N N . PRO A 1 208 ? -0.408 8.287 8.410 1.00 93.75 208 PRO A N 1
ATOM 1667 C CA . PRO A 1 208 ? -0.514 9.391 9.363 1.00 93.75 208 PRO A CA 1
ATOM 1668 C C . PRO A 1 208 ? 0.844 9.870 9.912 1.00 93.75 208 PRO A C 1
ATOM 1670 O O . PRO A 1 208 ? 0.917 10.932 10.544 1.00 93.75 208 PRO A O 1
ATOM 1673 N N . TRP A 1 209 ? 1.930 9.135 9.651 1.00 90.38 209 TRP A N 1
ATOM 1674 C CA . TRP A 1 209 ? 3.305 9.513 9.989 1.00 90.38 209 TRP A CA 1
ATOM 1675 C C . TRP A 1 209 ? 3.965 10.431 8.955 1.00 90.38 209 TRP A C 1
ATOM 1677 O O . TRP A 1 209 ? 4.969 11.067 9.267 1.00 90.38 209 TRP A O 1
ATOM 1687 N N . GLU A 1 210 ? 3.408 10.547 7.753 1.00 89.25 210 GLU A N 1
ATOM 1688 C CA . GLU A 1 210 ? 4.030 11.280 6.649 1.00 89.25 210 GLU A CA 1
ATOM 1689 C C . GLU A 1 210 ? 3.628 12.751 6.619 1.00 89.25 210 GLU A C 1
ATOM 1691 O O . GLU A 1 210 ? 2.462 13.087 6.795 1.00 89.25 210 GLU A O 1
ATOM 1696 N N . MET A 1 211 ? 4.582 13.661 6.413 1.00 84.44 211 MET A N 1
ATOM 1697 C CA . MET A 1 211 ? 4.397 15.105 6.615 1.00 84.44 211 MET A CA 1
ATOM 1698 C C . MET A 1 211 ? 3.125 15.686 5.970 1.00 84.44 211 MET A C 1
ATOM 1700 O O . MET A 1 211 ? 2.481 16.527 6.605 1.00 84.44 211 MET A O 1
ATOM 1704 N N . HIS A 1 212 ? 2.736 15.219 4.780 1.00 84.62 212 HIS A N 1
ATOM 1705 C CA . HIS A 1 212 ? 1.627 15.774 4.000 1.00 84.62 212 HIS A CA 1
ATOM 1706 C C . HIS A 1 212 ? 0.249 15.248 4.415 1.00 84.62 212 HIS A C 1
ATOM 1708 O O . HIS A 1 212 ? -0.763 15.812 3.992 1.00 84.62 212 HIS A O 1
ATOM 1714 N N . TRP A 1 213 ? 0.187 14.250 5.302 1.00 91.81 213 TRP A N 1
ATOM 1715 C CA . TRP A 1 213 ? -1.072 13.759 5.849 1.00 91.81 213 TRP A CA 1
ATOM 1716 C C . TRP A 1 213 ? -1.895 14.880 6.493 1.00 91.81 213 TRP A C 1
ATOM 1718 O O . TRP A 1 213 ? -1.405 15.653 7.332 1.00 91.81 213 TRP A O 1
ATOM 1728 N N . SER A 1 214 ? -3.184 14.935 6.154 1.00 87.25 214 SER A N 1
ATOM 1729 C CA . SER A 1 214 ? -4.094 15.968 6.637 1.00 87.25 214 SER A CA 1
ATOM 1730 C C . SER A 1 214 ? -5.483 15.415 6.912 1.00 87.25 214 SER A C 1
ATOM 1732 O O . SER A 1 214 ? -6.155 14.912 6.021 1.00 87.25 214 SER A O 1
ATOM 1734 N N . HIS A 1 215 ? -6.002 15.675 8.114 1.00 87.44 215 HIS A N 1
ATOM 1735 C CA . HIS A 1 215 ? -7.375 15.305 8.486 1.00 87.44 215 HIS A CA 1
ATOM 1736 C C . HIS A 1 215 ? -8.449 15.894 7.550 1.00 87.44 215 HIS A C 1
ATOM 1738 O O . HIS A 1 215 ? -9.573 15.411 7.537 1.00 87.44 215 HIS A O 1
ATOM 1744 N N . ARG A 1 216 ? -8.132 16.960 6.797 1.00 86.06 216 ARG A N 1
ATOM 1745 C CA . ARG A 1 216 ? -9.048 17.554 5.807 1.00 86.06 216 ARG A CA 1
ATOM 1746 C C . ARG A 1 216 ? -9.110 16.747 4.510 1.00 86.06 216 ARG A C 1
ATOM 1748 O O . ARG A 1 216 ? -10.111 16.819 3.803 1.00 86.06 216 ARG A O 1
ATOM 1755 N N . ALA A 1 217 ? -8.022 16.055 4.179 1.00 84.12 217 ALA A N 1
ATOM 1756 C CA . ALA A 1 217 ? -7.914 15.190 3.011 1.00 84.12 217 ALA A CA 1
ATOM 1757 C C . ALA A 1 217 ? -8.358 13.753 3.325 1.00 84.12 217 ALA A C 1
ATOM 1759 O O . ALA A 1 217 ? -8.850 13.076 2.424 1.00 84.12 217 ALA A O 1
ATOM 1760 N N . HIS A 1 218 ? -8.278 13.346 4.596 1.00 91.44 218 HIS A N 1
ATOM 1761 C CA . HIS A 1 218 ? -8.721 12.044 5.080 1.00 91.44 218 HIS A CA 1
ATOM 1762 C C . HIS A 1 218 ? -10.219 11.818 4.883 1.00 91.44 218 HIS A C 1
ATOM 1764 O O . HIS A 1 218 ? -11.066 12.485 5.488 1.00 91.44 218 HIS A O 1
ATOM 1770 N N . LYS A 1 219 ? -10.552 10.866 4.012 1.00 89.12 219 LYS A N 1
ATOM 1771 C CA . LYS A 1 219 ? -11.920 10.575 3.583 1.00 89.12 219 LYS A CA 1
ATOM 1772 C C . LYS A 1 219 ? -12.191 9.085 3.646 1.00 89.12 219 LYS A C 1
ATOM 1774 O O . LYS A 1 219 ? -11.351 8.270 3.281 1.00 89.12 219 LYS A O 1
ATOM 1779 N N . HIS A 1 220 ? -13.407 8.764 4.063 1.00 91.50 220 HIS A N 1
ATOM 1780 C CA . HIS A 1 220 ? -13.979 7.438 3.897 1.00 91.50 220 HIS A CA 1
ATOM 1781 C C . HIS A 1 220 ? -14.631 7.358 2.514 1.00 91.50 220 HIS A C 1
ATOM 1783 O O . HIS A 1 220 ? -15.357 8.275 2.118 1.00 91.50 220 HIS A O 1
ATOM 1789 N N . TYR A 1 221 ? -14.331 6.299 1.769 1.00 90.25 221 TYR A N 1
ATOM 1790 C CA . TYR A 1 221 ? -14.799 6.110 0.401 1.00 90.25 221 TYR A CA 1
ATOM 1791 C C . TYR A 1 221 ? -15.864 5.011 0.349 1.00 90.25 221 TYR A C 1
ATOM 1793 O O . TYR A 1 221 ? -15.646 3.914 0.853 1.00 90.25 221 TYR A O 1
ATOM 1801 N N . ASP A 1 222 ? -16.995 5.307 -0.295 1.00 90.19 222 ASP A N 1
ATOM 1802 C CA . ASP A 1 222 ? -18.020 4.327 -0.678 1.00 90.19 222 ASP A CA 1
ATOM 1803 C C . ASP A 1 222 ? -17.752 3.902 -2.124 1.00 90.19 222 ASP A C 1
ATOM 1805 O O . ASP A 1 222 ? -17.894 4.709 -3.051 1.00 90.19 222 ASP A O 1
ATOM 1809 N N . VAL A 1 223 ? -17.335 2.650 -2.317 1.00 88.50 223 VAL A N 1
ATOM 1810 C CA . VAL A 1 223 ? -16.886 2.121 -3.616 1.00 88.50 223 VAL A CA 1
ATOM 1811 C C . VAL A 1 223 ? -17.983 2.173 -4.676 1.00 88.50 223 VAL A C 1
ATOM 1813 O O . VAL A 1 223 ? -17.688 2.357 -5.855 1.00 88.50 223 VAL A O 1
ATOM 1816 N N . ASN A 1 224 ? -19.255 2.133 -4.268 1.00 85.31 224 ASN A N 1
ATOM 1817 C CA . ASN A 1 224 ? -20.393 2.219 -5.185 1.00 85.31 224 ASN A CA 1
ATOM 1818 C C . ASN A 1 224 ? -20.549 3.615 -5.802 1.00 85.31 224 ASN A C 1
ATOM 1820 O O . ASN A 1 224 ? -21.232 3.784 -6.811 1.00 85.31 224 ASN A O 1
ATOM 1824 N N . ARG A 1 225 ? -19.922 4.632 -5.201 1.00 83.81 225 ARG A N 1
ATOM 1825 C CA . ARG A 1 225 ? -19.958 6.023 -5.672 1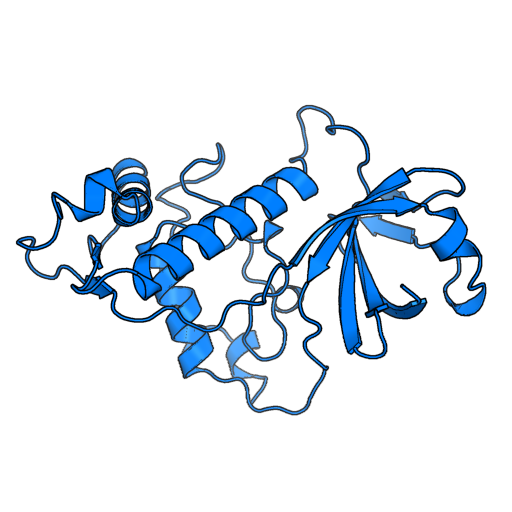.00 83.81 225 ARG A CA 1
ATOM 1826 C C . ARG A 1 225 ? -18.741 6.400 -6.510 1.00 83.81 225 ARG A C 1
ATOM 1828 O O . ARG A 1 225 ? -18.664 7.535 -6.978 1.00 83.81 225 ARG A O 1
ATOM 1835 N N . ILE A 1 226 ? -17.793 5.483 -6.698 1.00 80.19 226 ILE A N 1
ATOM 1836 C CA . ILE A 1 226 ? -16.559 5.731 -7.443 1.00 80.19 226 ILE A CA 1
ATOM 1837 C C . ILE A 1 226 ? -16.713 5.132 -8.840 1.00 80.19 226 ILE A C 1
ATOM 1839 O O . ILE A 1 226 ? -16.607 3.925 -9.036 1.00 80.19 226 ILE A O 1
ATOM 1843 N N . SER A 1 227 ? -16.972 6.002 -9.817 1.00 67.56 227 SER A N 1
ATOM 1844 C CA . SER A 1 227 ? -17.402 5.627 -11.171 1.00 67.56 227 SER A CA 1
ATOM 1845 C C . SER A 1 227 ? -16.461 4.678 -11.909 1.00 67.56 227 SER A C 1
ATOM 1847 O O . SER A 1 227 ? -16.930 3.856 -12.683 1.00 67.56 227 SER A O 1
ATOM 1849 N N . PHE A 1 228 ? -15.148 4.764 -11.696 1.00 72.69 228 PHE A N 1
ATOM 1850 C CA . PHE A 1 228 ? -14.197 3.884 -12.382 1.00 72.69 228 PHE A CA 1
ATOM 1851 C C . PHE A 1 228 ? -13.995 2.539 -11.672 1.00 72.69 228 PHE A C 1
ATOM 1853 O O . PHE A 1 228 ? -13.543 1.584 -12.294 1.00 72.69 228 PHE A O 1
ATOM 1860 N N . LEU A 1 229 ? -14.326 2.455 -10.378 1.00 65.38 229 LEU A N 1
ATOM 1861 C CA . LEU A 1 229 ? -14.305 1.195 -9.634 1.00 65.38 229 LEU A CA 1
ATOM 1862 C C . LEU A 1 229 ? -15.602 0.410 -9.868 1.00 65.38 229 LEU A C 1
ATOM 1864 O O . LEU A 1 229 ? -15.571 -0.814 -9.865 1.00 65.38 229 LEU A O 1
ATOM 1868 N N . SER A 1 230 ? -16.714 1.100 -10.150 1.00 53.59 230 SER A N 1
ATOM 1869 C CA . SER A 1 230 ? -18.012 0.488 -10.455 1.00 53.59 230 SER A CA 1
ATOM 1870 C C . SER A 1 230 ? -18.231 0.115 -11.928 1.00 53.59 230 SER A C 1
ATOM 1872 O O . SER A 1 230 ? -19.159 -0.631 -12.222 1.00 53.59 230 SER A O 1
ATOM 1874 N N . GLN A 1 231 ? -17.402 0.612 -12.856 1.00 47.38 231 GLN A N 1
ATOM 1875 C CA . GLN A 1 231 ? -17.489 0.319 -14.300 1.00 47.38 231 GLN A CA 1
ATOM 1876 C C . GLN A 1 231 ? -16.669 -0.900 -14.754 1.00 47.38 231 GLN A C 1
ATOM 1878 O O . GLN A 1 231 ? -16.739 -1.273 -15.920 1.00 47.38 231 GLN A O 1
ATOM 1883 N N . SER A 1 232 ? -15.926 -1.534 -13.846 1.00 41.03 232 SER A N 1
ATOM 1884 C CA . SER A 1 232 ? -15.206 -2.796 -14.092 1.00 41.03 232 SER A CA 1
ATOM 1885 C C . SER A 1 232 ? -16.072 -4.032 -13.776 1.00 41.03 232 SER A C 1
ATOM 1887 O O . SER A 1 232 ? -15.552 -5.086 -13.406 1.00 41.03 232 SER A O 1
ATOM 1889 N N . VAL A 1 233 ? -17.397 -3.869 -13.867 1.00 36.62 233 VAL A N 1
ATOM 1890 C CA . VAL A 1 233 ? -18.441 -4.880 -13.633 1.00 36.62 233 VAL A CA 1
ATOM 1891 C C . VAL A 1 233 ? -19.027 -5.346 -14.955 1.00 36.62 233 VAL A C 1
ATOM 1893 O O . VAL A 1 233 ? -19.342 -4.470 -15.791 1.00 36.62 233 VAL A O 1
#

Secondary structure (DSSP, 8-state):
-EEEEEEEE-SSEEEEEEEETTEEEEEEEES-SS---TTS--HHHHHHHHHHHHHHHHHHHHT-SS-EEE-S---SHHHHHHHHHTTSHHHHTS-TTTTSTTPEEE-----PPPEEEEEEEEHHHHHHSTTS-S-EEEETTEEEEPPTT-EEEEEEEE----------HHHHHHHHHHHHHHT-EESS--GGGEETTEE--STTEE-TTSTT--TTT-----GGG-HHHHS--

pLDDT: mean 88.24, std 11.15, range [36.62, 98.25]

Sequence (233 aa):
MIFEERLGDGIDGVVFKVSINSAPYALEVFWDVEIPGERTYYAIQKECWNSALLQMIGAAIAQSEEPIYLKPKIESRKDALYNTQAFCNEARQKPRFKKLPGAVPITSFPRFRKCFGWLKANSTRLFEDGRMGPPYARVGRDRRAITRDVEYYAILYEYIPPGEQHVDMEGLQAQMDLLYLVGFDICDLKPENWIGGILADMAALESPWEMHWSHRAHKHYDVNRISFLSQSV